Protein AF-A0A929J142-F1 (afdb_monomer)

Sequence (291 aa):
HYLAEQVQDYIEQLNTDLQLIEFYEPKLLGSAGTIAANPDFADGTDEVIIIYADNFSNVNLAKLLAFHRQHNDPITMLLFHAPNPKACGIAELDDENRIINFVEKPEQPKTNFANAGIYVIDAQAYRGIAAMQAFDLGFDVLPKFVGRMRGWVWDGYHSDVGTYKTYLKAQRDAVELDIDKFNQGRPAIFLDRDGTLIESVHYLSQPEQVQLVPGGGEAIKQLREAGFACILITNQSPIGQGIITEEDLTAIHAVLSEQLAEYGTKLDGFYHCPAVSQVKDRTIVDSYDRK

Foldseek 3Di:
DPPVVVVVVVVVPDDDPDDDDDDDDPDQQAPLRVLLVCLCVLPPHFKDKFADPQKDFPDDVVVQVVVVVVDPFFKEFEWEQDPDQLQFWAFDADPVQAGQAIDGNDPDHPGRTGGLRIMMGTSVVSSVSSVVSDRYCRPPNVRVRRRRYGYDYDPGDMFRNPDPVRVVVSVVVCVVVVVVLVVDPQAEDEFEQDPTQFDHDDPPQALVRGHGDVCSLVVQVVCVVVRYQYEYEYEALCCVVVVHHVVSVVSNQVSSQVVSVVSVGGHPYYYYHNDDDPDPDPPDDPDPPDD

Nearest PDB structures (foldseek):
  3l8h-assembly4_D  TM=9.150E-01  e=1.880E-08  Bordetella bronchiseptica
  3pkp-assembly4_C  TM=8.223E-01  e=5.765E-10  Salmonella enterica subsp. enterica serovar Typhimurium
  6tqg-assembly1_D  TM=8.010E-01  e=1.693E-09  Pseudomonas aeruginosa
  3pkq-assembly3_C  TM=8.259E-01  e=2.810E-09  Salmonella enterica subsp. enterica serovar Typhimurium
  2o2x-assembly1_A  TM=9.014E-01  e=2.987E-06  Mesorhizobium loti

pLDDT: mean 90.19, std 12.05, range [33.44, 98.88]

Structure (mmCIF, N/CA/C/O backbone):
data_AF-A0A929J142-F1
#
_entry.id   AF-A0A929J142-F1
#
loop_
_atom_site.group_PDB
_atom_site.id
_atom_site.type_symbol
_atom_site.label_atom_id
_atom_site.label_alt_id
_atom_site.label_comp_id
_atom_site.label_asym_id
_atom_site.label_entity_id
_atom_site.label_seq_id
_atom_site.pdbx_PDB_ins_code
_atom_site.Cartn_x
_atom_site.Cartn_y
_atom_site.Cartn_z
_atom_site.occupancy
_atom_site.B_iso_or_equiv
_atom_site.auth_seq_id
_atom_site.auth_comp_id
_atom_site.auth_asym_id
_atom_site.auth_atom_id
_atom_site.pdbx_PDB_model_num
ATOM 1 N N . HIS A 1 1 ? 22.020 1.437 -6.322 1.00 77.25 1 HIS A N 1
ATOM 2 C CA . HIS A 1 1 ? 22.877 1.963 -7.408 1.00 77.25 1 HIS A CA 1
ATOM 3 C C . HIS A 1 1 ? 23.347 3.403 -7.163 1.00 77.25 1 HIS A C 1
ATOM 5 O O . HIS A 1 1 ? 24.492 3.581 -6.770 1.00 77.25 1 HIS A O 1
ATOM 11 N N . TYR A 1 2 ? 22.510 4.428 -7.372 1.00 84.38 2 TYR A N 1
ATOM 12 C CA . TYR A 1 2 ? 22.882 5.841 -7.191 1.00 84.38 2 TYR A CA 1
ATOM 13 C C . TYR A 1 2 ? 22.686 6.290 -5.736 1.00 84.38 2 TYR A C 1
ATOM 15 O O . TYR A 1 2 ? 21.664 5.949 -5.152 1.00 84.38 2 TYR A O 1
ATOM 23 N N . LEU A 1 3 ? 23.660 7.017 -5.168 1.00 88.25 3 LEU A N 1
ATOM 24 C CA . LEU A 1 3 ? 23.644 7.553 -3.791 1.00 88.25 3 LEU A CA 1
ATOM 25 C C . LEU A 1 3 ? 23.217 6.544 -2.706 1.00 88.25 3 LEU A C 1
ATOM 27 O O . LEU A 1 3 ? 22.604 6.922 -1.713 1.00 88.25 3 LEU A O 1
ATOM 31 N N . ALA A 1 4 ? 23.549 5.261 -2.885 1.00 90.25 4 ALA A N 1
ATOM 32 C CA . ALA A 1 4 ? 23.125 4.208 -1.961 1.00 90.25 4 ALA A CA 1
ATOM 33 C C . ALA A 1 4 ? 23.634 4.437 -0.531 1.00 90.25 4 ALA A C 1
ATOM 35 O O . ALA A 1 4 ? 22.882 4.200 0.402 1.00 90.25 4 ALA A O 1
ATOM 36 N N . GLU A 1 5 ? 24.846 4.982 -0.378 1.00 91.94 5 GLU A N 1
ATOM 37 C CA . GLU A 1 5 ? 25.418 5.334 0.929 1.00 91.94 5 GLU A CA 1
ATOM 38 C C . GLU A 1 5 ? 24.510 6.294 1.713 1.00 91.94 5 GLU A C 1
ATOM 40 O O . GLU A 1 5 ? 24.300 6.096 2.897 1.00 91.94 5 GLU A O 1
ATOM 45 N N . GLN A 1 6 ? 23.862 7.269 1.060 1.00 92.06 6 GLN A N 1
ATOM 46 C CA . GLN A 1 6 ? 22.955 8.196 1.755 1.00 92.06 6 GLN A CA 1
ATOM 47 C C . GLN A 1 6 ? 21.687 7.506 2.267 1.00 92.06 6 GLN A C 1
ATOM 49 O O . GLN A 1 6 ? 21.142 7.890 3.299 1.00 92.06 6 GLN A O 1
ATOM 54 N N . VAL A 1 7 ? 21.196 6.507 1.528 1.00 90.31 7 VAL A N 1
ATOM 55 C CA . VAL A 1 7 ? 20.034 5.710 1.937 1.00 90.31 7 VAL A CA 1
ATOM 56 C C . VAL A 1 7 ? 20.418 4.790 3.094 1.00 90.31 7 VAL A C 1
ATOM 58 O O . VAL A 1 7 ? 19.671 4.704 4.062 1.00 90.31 7 VAL A O 1
ATOM 61 N N . GLN A 1 8 ? 21.596 4.169 3.017 1.00 91.25 8 GLN A N 1
ATOM 62 C CA . GLN A 1 8 ? 22.164 3.325 4.070 1.00 91.25 8 GLN A CA 1
ATOM 63 C C . GLN A 1 8 ? 22.370 4.118 5.362 1.00 91.25 8 GLN A C 1
ATOM 65 O O . GLN A 1 8 ? 21.815 3.752 6.392 1.00 91.25 8 GLN A O 1
ATOM 70 N N . ASP A 1 9 ? 23.047 5.267 5.286 1.00 92.19 9 ASP A N 1
ATOM 71 C CA . ASP A 1 9 ? 23.270 6.161 6.426 1.00 92.19 9 ASP A CA 1
ATOM 72 C C . ASP A 1 9 ? 21.947 6.584 7.087 1.00 92.19 9 ASP A C 1
ATOM 74 O O . ASP A 1 9 ? 21.860 6.699 8.311 1.00 92.19 9 ASP A O 1
ATOM 78 N N . TYR A 1 10 ? 20.902 6.828 6.287 1.00 89.50 10 TYR A N 1
ATOM 79 C CA . TYR A 1 10 ? 19.573 7.166 6.796 1.00 89.50 10 TYR A CA 1
ATOM 80 C C . TYR A 1 10 ? 18.895 5.974 7.486 1.00 89.50 10 TYR A C 1
ATOM 82 O O . TYR A 1 10 ? 18.331 6.136 8.568 1.00 89.50 10 TYR A O 1
ATOM 90 N N . ILE A 1 11 ? 18.963 4.782 6.884 1.00 90.44 11 ILE A N 1
ATOM 91 C CA . ILE A 1 11 ? 18.414 3.538 7.441 1.00 90.44 11 ILE A CA 1
ATOM 92 C C . ILE A 1 11 ? 19.097 3.187 8.769 1.00 90.44 11 ILE A C 1
ATOM 94 O O . ILE A 1 11 ? 18.407 2.872 9.736 1.00 90.44 11 ILE A O 1
ATOM 98 N N . GLU A 1 12 ? 20.424 3.307 8.856 1.00 89.62 12 GLU A N 1
ATOM 99 C CA . GLU A 1 12 ? 21.200 3.035 10.075 1.00 89.62 12 GLU A CA 1
ATOM 100 C C . GLU A 1 12 ? 20.827 3.957 11.246 1.00 89.62 12 GLU A C 1
ATOM 102 O O . GLU A 1 12 ? 20.946 3.578 12.413 1.00 89.62 12 GLU A O 1
ATOM 107 N N . GLN A 1 13 ? 20.363 5.172 10.948 1.00 89.50 13 GLN A N 1
ATOM 108 C CA . GLN A 1 13 ? 19.923 6.151 11.945 1.00 89.50 13 GLN A CA 1
ATOM 109 C C . GLN A 1 13 ? 18.439 6.010 12.309 1.00 89.50 13 GLN A C 1
ATOM 111 O O . GLN A 1 13 ? 17.962 6.684 13.229 1.00 89.50 13 GLN A O 1
ATOM 116 N N . LEU A 1 14 ? 17.691 5.166 11.594 1.00 87.75 14 LEU A N 1
ATOM 117 C CA . LEU A 1 14 ? 16.257 5.026 11.773 1.00 87.75 14 LEU A CA 1
ATOM 118 C C . LEU A 1 14 ? 15.952 4.225 13.046 1.00 87.75 14 LEU A C 1
ATOM 120 O O . LEU A 1 14 ? 16.256 3.040 13.150 1.00 87.75 14 LEU A O 1
ATOM 124 N N . ASN A 1 15 ? 15.290 4.855 14.015 1.00 86.50 15 ASN A N 1
ATOM 125 C CA . ASN A 1 15 ? 14.759 4.152 15.181 1.00 86.50 15 ASN A CA 1
ATOM 126 C C . ASN A 1 15 ? 13.350 3.631 14.864 1.00 86.50 15 ASN A C 1
ATOM 128 O O . ASN A 1 15 ? 12.378 4.385 14.950 1.00 86.50 15 ASN A O 1
ATOM 132 N N . THR A 1 16 ? 13.242 2.368 14.449 1.00 86.75 16 THR A N 1
ATOM 133 C CA . THR A 1 16 ? 11.974 1.735 14.064 1.00 86.75 16 THR A CA 1
ATOM 134 C C . THR A 1 16 ? 11.855 0.319 14.619 1.00 86.75 16 THR A C 1
ATOM 136 O O . THR A 1 16 ? 12.854 -0.377 14.777 1.00 86.75 16 THR A O 1
ATOM 139 N N . ASP A 1 17 ? 10.618 -0.120 14.849 1.00 87.44 17 ASP A N 1
ATOM 140 C CA . ASP A 1 17 ? 10.294 -1.512 15.184 1.00 87.44 17 ASP A CA 1
ATOM 141 C C . ASP A 1 17 ? 10.176 -2.406 13.930 1.00 87.44 17 ASP A C 1
ATOM 143 O O . ASP A 1 17 ? 9.929 -3.608 14.033 1.00 87.44 17 ASP A O 1
ATOM 147 N N . LEU A 1 18 ? 10.318 -1.831 12.728 1.00 88.75 18 LEU A N 1
ATOM 148 C CA . LEU A 1 18 ? 10.289 -2.574 11.470 1.00 88.75 18 LEU A CA 1
ATOM 149 C C . LEU A 1 18 ? 11.603 -3.326 11.239 1.00 88.75 18 LEU A C 1
ATOM 151 O O . LEU A 1 18 ? 12.693 -2.786 11.416 1.00 88.75 18 LEU A O 1
ATOM 155 N N . GLN A 1 19 ? 11.501 -4.560 10.744 1.00 90.69 19 GLN A N 1
ATOM 156 C CA . GLN A 1 19 ? 12.660 -5.270 10.217 1.00 90.69 19 GLN A CA 1
ATOM 157 C C . GLN A 1 19 ? 13.026 -4.690 8.848 1.00 90.69 19 GLN A C 1
ATOM 159 O O . GLN A 1 19 ? 12.279 -4.835 7.881 1.00 90.69 19 GLN A O 1
ATOM 164 N N . LEU A 1 20 ? 14.190 -4.051 8.768 1.00 92.38 20 LEU A N 1
ATOM 165 C CA . LEU A 1 20 ? 14.716 -3.493 7.528 1.00 92.38 20 LEU A CA 1
ATOM 166 C C . LEU A 1 20 ? 15.673 -4.499 6.882 1.00 92.38 20 LEU A C 1
ATOM 168 O O . LEU A 1 20 ? 16.587 -5.009 7.530 1.00 92.38 20 LEU A O 1
ATOM 172 N N . ILE A 1 21 ? 15.434 -4.808 5.608 1.00 91.19 21 ILE A N 1
ATOM 173 C CA . ILE A 1 21 ? 16.286 -5.676 4.791 1.00 91.19 21 ILE A CA 1
ATOM 174 C C . ILE A 1 21 ? 16.701 -4.867 3.572 1.00 91.19 21 ILE A C 1
ATOM 176 O O . ILE A 1 21 ? 15.859 -4.369 2.826 1.00 91.19 21 ILE A O 1
ATOM 180 N N . GLU A 1 22 ? 18.006 -4.734 3.380 1.00 92.69 22 GLU A N 1
ATOM 181 C CA . GLU A 1 22 ? 18.575 -3.945 2.299 1.00 92.69 22 GLU A CA 1
ATOM 182 C C . GLU A 1 22 ? 19.079 -4.840 1.170 1.00 92.69 22 GLU A C 1
ATOM 184 O O . GLU A 1 22 ? 19.742 -5.853 1.397 1.00 92.69 22 GLU A O 1
ATOM 189 N N . PHE A 1 23 ? 18.811 -4.423 -0.065 1.00 92.69 23 PHE A N 1
ATOM 190 C CA . PHE A 1 23 ? 19.352 -5.051 -1.262 1.00 92.69 23 PHE A CA 1
ATOM 191 C C . PHE A 1 23 ? 20.048 -3.996 -2.123 1.00 92.69 23 PHE A C 1
ATOM 193 O O . PHE A 1 23 ? 19.418 -3.095 -2.681 1.00 92.69 23 PHE A O 1
ATOM 200 N N . TYR A 1 24 ? 21.373 -4.092 -2.229 1.00 92.88 24 TYR A N 1
ATOM 201 C CA . TYR A 1 24 ? 22.152 -3.168 -3.044 1.00 92.88 24 TYR A CA 1
ATOM 202 C C . TYR A 1 24 ? 22.223 -3.640 -4.496 1.00 92.88 24 TYR A C 1
ATOM 204 O O . TYR A 1 24 ? 22.796 -4.685 -4.791 1.00 92.88 24 TYR A O 1
ATOM 212 N N . GLU A 1 25 ? 21.719 -2.812 -5.411 1.00 91.88 25 GLU A N 1
ATOM 213 C CA . GLU A 1 25 ? 21.855 -3.003 -6.857 1.00 91.88 25 GLU A CA 1
ATOM 214 C C . GLU A 1 25 ? 23.127 -2.325 -7.403 1.00 91.88 25 GLU A C 1
ATOM 216 O O . GLU A 1 25 ? 23.152 -1.087 -7.517 1.00 91.88 25 GLU A O 1
ATOM 221 N N . PRO A 1 26 ? 24.175 -3.083 -7.802 1.00 87.50 26 PRO A N 1
ATOM 222 C CA . PRO A 1 26 ? 25.397 -2.510 -8.373 1.00 87.50 26 PRO A CA 1
ATOM 223 C C . PRO A 1 26 ? 25.165 -1.941 -9.776 1.00 87.50 26 PRO A C 1
ATOM 225 O O . PRO A 1 26 ? 25.850 -1.015 -10.205 1.00 87.50 26 PRO A O 1
ATOM 228 N N . LYS A 1 27 ? 24.178 -2.483 -10.492 1.00 91.44 27 LYS A N 1
ATOM 229 C CA . LYS A 1 27 ? 23.666 -2.005 -11.779 1.00 91.44 27 LYS A CA 1
ATOM 230 C C . LYS A 1 27 ? 22.147 -2.001 -11.696 1.00 91.44 27 LYS A C 1
ATOM 232 O O . LYS A 1 27 ? 21.598 -2.847 -11.003 1.00 91.44 27 LYS A O 1
ATOM 237 N N . LEU A 1 28 ? 21.503 -1.083 -12.411 1.00 91.94 28 LEU A N 1
ATOM 238 C CA . LEU A 1 28 ? 20.044 -1.021 -12.467 1.00 91.94 28 LEU A CA 1
ATOM 239 C C . LEU A 1 28 ? 19.487 -2.320 -13.051 1.00 91.94 28 LEU A C 1
ATOM 241 O O . LEU A 1 28 ? 19.811 -2.667 -14.190 1.00 91.94 28 LEU A O 1
ATOM 245 N N . LEU A 1 29 ? 18.665 -3.016 -12.269 1.00 94.31 29 LEU A N 1
ATOM 246 C CA . LEU A 1 29 ? 18.006 -4.250 -12.702 1.00 94.31 29 LEU A CA 1
ATOM 247 C C . LEU A 1 29 ? 16.648 -3.989 -13.367 1.00 94.31 29 LEU A C 1
ATOM 249 O O . LEU A 1 29 ? 16.123 -4.868 -14.045 1.00 94.31 29 LEU A O 1
ATOM 253 N N . GLY A 1 30 ? 16.118 -2.774 -13.216 1.00 93.31 30 GLY A N 1
ATOM 254 C CA . GLY A 1 30 ? 14.751 -2.437 -13.601 1.00 93.31 30 GLY A CA 1
ATOM 255 C C . GLY A 1 30 ? 13.747 -2.869 -12.528 1.00 93.31 30 GLY A C 1
ATOM 256 O O . GLY A 1 30 ? 14.063 -3.667 -11.647 1.00 93.31 30 GLY A O 1
ATOM 257 N N . SER A 1 31 ? 12.533 -2.320 -12.586 1.00 93.75 31 SER A N 1
ATOM 258 C CA . SER A 1 31 ? 11.509 -2.501 -11.545 1.00 93.75 31 SER A CA 1
ATOM 259 C C . SER A 1 31 ? 11.109 -3.968 -11.333 1.00 93.75 31 SER A C 1
ATOM 261 O O . SER A 1 31 ? 10.894 -4.388 -10.197 1.00 93.75 31 SER A O 1
ATOM 263 N N . ALA A 1 32 ? 11.056 -4.775 -12.398 1.00 96.38 32 ALA A N 1
ATOM 264 C CA . ALA A 1 32 ? 10.814 -6.215 -12.282 1.00 96.38 32 ALA A CA 1
ATOM 265 C C . ALA A 1 32 ? 12.101 -7.006 -11.991 1.00 96.38 32 ALA A C 1
ATOM 267 O O . ALA A 1 32 ? 12.042 -8.056 -11.348 1.00 96.38 32 ALA A O 1
ATOM 268 N N . GLY A 1 33 ? 13.266 -6.495 -12.396 1.00 96.44 33 GLY A N 1
ATOM 269 C CA . GLY A 1 33 ? 14.550 -7.127 -12.101 1.00 96.44 33 GLY A CA 1
ATOM 270 C C . GLY A 1 33 ? 14.890 -7.121 -10.610 1.00 96.44 33 GLY A C 1
ATOM 271 O O . GLY A 1 33 ? 15.443 -8.102 -10.116 1.00 96.44 33 GLY A O 1
ATOM 272 N N . THR A 1 34 ? 14.489 -6.083 -9.866 1.00 95.56 34 THR A N 1
ATOM 273 C CA . THR A 1 34 ? 14.592 -6.056 -8.396 1.00 95.56 34 THR A CA 1
ATOM 274 C C . THR A 1 34 ? 13.819 -7.215 -7.758 1.00 95.56 34 THR A C 1
ATOM 276 O O . THR A 1 34 ? 14.334 -7.879 -6.861 1.00 95.56 34 THR A O 1
ATOM 279 N N . ILE A 1 35 ? 12.612 -7.510 -8.255 1.00 97.19 35 ILE A N 1
ATOM 280 C CA . ILE A 1 35 ? 11.790 -8.644 -7.797 1.00 97.19 35 ILE A CA 1
ATOM 281 C C . ILE A 1 35 ? 12.476 -9.971 -8.146 1.00 97.19 35 ILE A C 1
ATOM 283 O O . ILE A 1 35 ? 12.590 -10.857 -7.303 1.00 97.19 35 ILE A O 1
ATOM 287 N N . ALA A 1 36 ? 12.986 -10.102 -9.374 1.00 97.00 36 ALA A N 1
ATOM 288 C CA . ALA A 1 36 ? 13.689 -11.302 -9.829 1.00 97.00 36 ALA A CA 1
ATOM 289 C C . ALA A 1 36 ? 14.970 -11.597 -9.032 1.00 97.00 36 ALA A C 1
ATOM 291 O O . ALA A 1 36 ? 15.332 -12.762 -8.866 1.00 97.00 36 ALA A O 1
ATOM 292 N N . ALA A 1 37 ? 15.644 -10.561 -8.531 1.00 96.75 37 ALA A N 1
ATOM 293 C CA . ALA A 1 37 ? 16.828 -10.698 -7.692 1.00 96.75 37 ALA A CA 1
ATOM 294 C C . ALA A 1 37 ? 16.513 -11.030 -6.224 1.00 96.75 37 ALA A C 1
ATOM 296 O O . ALA A 1 37 ? 17.414 -11.462 -5.507 1.00 96.75 37 ALA A O 1
ATOM 297 N N . ASN A 1 38 ? 15.259 -10.861 -5.788 1.00 96.88 38 ASN A N 1
ATOM 298 C CA . ASN A 1 38 ? 14.825 -11.067 -4.405 1.00 96.88 38 ASN A CA 1
ATOM 299 C C . ASN A 1 38 ? 13.597 -12.000 -4.308 1.00 96.88 38 ASN A C 1
ATOM 301 O O . ASN A 1 38 ? 12.614 -11.646 -3.659 1.00 96.88 38 ASN A O 1
ATOM 305 N N . PRO A 1 39 ? 13.615 -13.200 -4.923 1.00 96.00 39 PRO A N 1
ATOM 306 C CA . PRO A 1 39 ? 12.451 -14.093 -4.942 1.00 96.00 39 PRO A CA 1
ATOM 307 C C . PRO A 1 39 ? 11.997 -14.516 -3.536 1.00 96.00 39 PRO A C 1
ATOM 309 O O . PRO A 1 39 ? 10.799 -14.680 -3.298 1.00 96.00 39 PRO A O 1
ATOM 312 N N . ASP A 1 40 ? 12.950 -14.636 -2.613 1.00 96.19 40 ASP A N 1
ATOM 313 C CA . ASP A 1 40 ? 12.743 -15.111 -1.244 1.00 96.19 40 ASP A CA 1
ATOM 314 C C . ASP A 1 40 ? 12.124 -14.030 -0.335 1.00 96.19 40 ASP A C 1
ATOM 316 O O . ASP A 1 40 ? 11.748 -14.307 0.799 1.00 96.19 40 ASP A O 1
ATOM 320 N N . PHE A 1 41 ? 11.947 -12.792 -0.823 1.00 96.19 41 PHE A N 1
ATOM 321 C CA . PHE A 1 41 ? 11.290 -11.719 -0.061 1.00 96.19 41 PHE A CA 1
ATOM 322 C C . PHE A 1 41 ? 9.827 -12.043 0.289 1.00 96.19 41 PHE A C 1
ATOM 324 O O . PHE A 1 41 ? 9.278 -11.513 1.250 1.00 96.19 41 PHE A O 1
ATOM 331 N N . ALA A 1 42 ? 9.193 -12.934 -0.478 1.00 96.50 42 ALA A N 1
ATOM 332 C CA . ALA A 1 42 ? 7.836 -13.411 -0.224 1.00 96.50 42 ALA A CA 1
ATOM 333 C C . ALA A 1 42 ? 7.775 -14.635 0.717 1.00 96.50 42 ALA A C 1
ATOM 335 O O . ALA A 1 42 ? 6.716 -15.258 0.857 1.00 96.50 42 ALA A O 1
ATOM 336 N N . ASP A 1 43 ? 8.888 -15.053 1.319 1.00 95.69 43 ASP A N 1
ATOM 337 C CA . ASP A 1 43 ? 8.914 -16.209 2.214 1.00 95.69 43 ASP A CA 1
ATOM 338 C C . ASP A 1 43 ? 8.277 -15.895 3.571 1.00 95.69 43 ASP A C 1
ATOM 340 O O . ASP A 1 43 ? 8.553 -14.880 4.200 1.00 95.69 43 ASP A O 1
ATOM 344 N N . GLY A 1 44 ? 7.390 -16.788 4.024 1.00 95.69 44 GLY A N 1
ATOM 345 C CA . GLY A 1 44 ? 6.694 -16.648 5.307 1.00 95.69 44 GLY A CA 1
ATOM 346 C C . GLY A 1 44 ? 5.586 -15.588 5.350 1.00 95.69 44 GLY A C 1
ATOM 347 O O . GLY A 1 44 ? 5.053 -15.343 6.428 1.00 95.69 44 GLY A O 1
ATOM 348 N N . THR A 1 45 ? 5.222 -14.988 4.212 1.00 96.06 45 THR A N 1
ATOM 349 C CA . THR A 1 45 ? 4.113 -14.029 4.089 1.00 96.06 45 THR A CA 1
ATOM 350 C C . THR A 1 45 ? 3.067 -14.505 3.080 1.00 96.06 45 THR A C 1
ATOM 352 O O . THR A 1 45 ? 3.382 -15.266 2.161 1.00 96.06 45 THR A O 1
ATOM 355 N N . ASP A 1 46 ? 1.830 -14.040 3.250 1.00 97.50 46 ASP A N 1
ATOM 356 C CA . ASP A 1 46 ? 0.728 -14.263 2.312 1.00 97.50 46 ASP A CA 1
ATOM 357 C C . ASP A 1 46 ? 0.734 -13.225 1.182 1.00 97.50 46 ASP A C 1
ATOM 359 O O . ASP A 1 46 ? 0.440 -13.560 0.034 1.00 97.50 46 ASP A O 1
ATOM 363 N N . GLU A 1 47 ? 1.138 -11.984 1.475 1.00 98.00 47 GLU A N 1
ATOM 364 C CA . GLU A 1 47 ? 1.155 -10.875 0.520 1.00 98.00 47 GLU A CA 1
ATOM 365 C C . GLU A 1 47 ? 2.44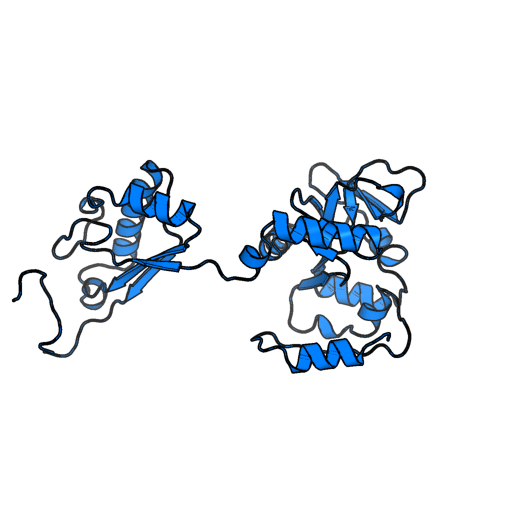9 -10.053 0.588 1.00 98.00 47 GLU A C 1
ATOM 367 O O . GLU A 1 47 ? 3.131 -9.975 1.613 1.00 98.00 47 GLU A O 1
ATOM 372 N N . VAL A 1 48 ? 2.765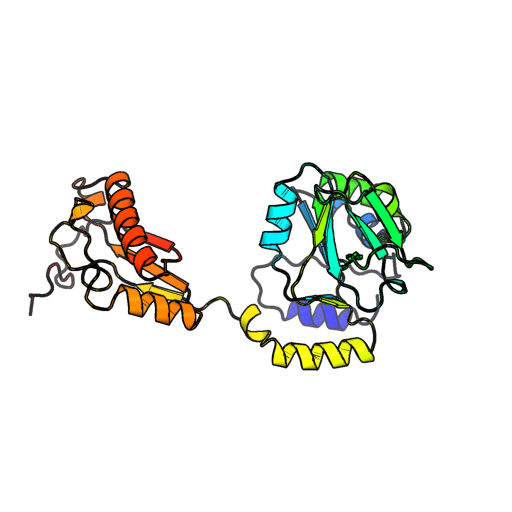 -9.388 -0.520 1.00 98.25 48 VAL A N 1
ATOM 373 C CA . VAL A 1 48 ? 3.856 -8.421 -0.651 1.00 98.25 48 VAL A CA 1
ATOM 374 C C . VAL A 1 48 ? 3.285 -7.106 -1.168 1.00 98.25 48 VAL A C 1
ATOM 376 O O . VAL A 1 48 ? 2.563 -7.080 -2.166 1.00 98.25 48 VAL A O 1
ATOM 379 N N . ILE A 1 49 ? 3.636 -6.000 -0.509 1.00 98.25 49 ILE A N 1
ATOM 380 C CA . ILE A 1 49 ? 3.323 -4.653 -0.993 1.00 98.25 49 ILE A CA 1
ATOM 381 C C . ILE A 1 49 ? 4.557 -4.087 -1.692 1.00 98.25 49 ILE A C 1
ATOM 383 O O . ILE A 1 49 ? 5.632 -4.018 -1.101 1.00 98.25 49 ILE A O 1
ATOM 387 N N . ILE A 1 50 ? 4.395 -3.660 -2.943 1.00 97.81 50 ILE A N 1
ATOM 388 C CA . ILE A 1 50 ? 5.433 -2.972 -3.716 1.00 97.81 50 ILE A CA 1
ATOM 389 C C . ILE A 1 50 ? 5.045 -1.503 -3.838 1.00 97.81 50 ILE A C 1
ATOM 391 O O . ILE A 1 50 ? 3.927 -1.196 -4.247 1.00 97.81 50 ILE A O 1
ATOM 395 N N . ILE A 1 51 ? 5.972 -0.606 -3.504 1.00 96.94 51 ILE A N 1
ATOM 396 C CA . ILE A 1 51 ? 5.797 0.850 -3.553 1.00 96.94 51 ILE A CA 1
ATOM 397 C C . ILE A 1 51 ? 7.018 1.432 -4.263 1.00 96.94 51 ILE A C 1
ATOM 399 O O . ILE A 1 51 ? 8.144 1.214 -3.814 1.00 96.94 51 ILE A O 1
ATOM 403 N N . TYR A 1 52 ? 6.827 2.170 -5.359 1.00 94.69 52 TYR A N 1
ATOM 404 C CA . TYR A 1 52 ? 7.937 2.937 -5.933 1.00 94.69 52 TYR A CA 1
ATOM 405 C C . TYR A 1 52 ? 8.294 4.120 -5.026 1.00 94.69 52 TYR A C 1
ATOM 407 O O . TYR A 1 52 ? 7.417 4.811 -4.506 1.00 94.69 52 TYR A O 1
ATOM 415 N N . ALA A 1 53 ? 9.595 4.330 -4.820 1.00 91.25 53 ALA A N 1
ATOM 416 C CA . ALA A 1 53 ? 10.121 5.269 -3.828 1.00 91.25 53 ALA A CA 1
ATOM 417 C C . ALA A 1 53 ? 9.901 6.752 -4.184 1.00 91.25 53 ALA A C 1
ATOM 419 O O . ALA A 1 53 ? 10.048 7.622 -3.330 1.00 91.25 53 ALA A O 1
ATOM 420 N N . ASP A 1 54 ? 9.551 7.049 -5.432 1.00 90.00 54 ASP A N 1
ATOM 421 C CA . ASP A 1 54 ? 9.235 8.380 -5.949 1.00 90.00 54 ASP A CA 1
ATOM 422 C C . ASP A 1 54 ? 7.733 8.701 -5.919 1.00 90.00 54 ASP A C 1
ATOM 424 O O . ASP A 1 54 ? 7.295 9.685 -6.513 1.00 90.00 54 ASP A O 1
ATOM 428 N N . ASN A 1 55 ? 6.934 7.931 -5.180 1.00 91.75 55 ASN A N 1
ATOM 429 C CA . ASN A 1 55 ? 5.522 8.224 -4.964 1.00 91.75 55 ASN A CA 1
ATOM 430 C C . ASN A 1 55 ? 5.283 8.941 -3.635 1.00 91.75 55 ASN A C 1
ATOM 432 O O . ASN A 1 55 ? 5.584 8.420 -2.563 1.00 91.75 55 ASN A O 1
ATOM 436 N N . PHE A 1 56 ? 4.638 10.106 -3.695 1.00 91.94 56 PHE A N 1
ATOM 437 C CA . PHE A 1 56 ? 4.149 10.821 -2.521 1.00 91.94 56 PHE A CA 1
ATOM 438 C C . PHE A 1 56 ? 2.624 10.700 -2.429 1.00 91.94 56 PHE A C 1
ATOM 440 O O . PHE A 1 56 ? 1.898 11.165 -3.310 1.00 91.94 56 PHE A O 1
ATOM 447 N N . SER A 1 57 ? 2.118 10.047 -1.380 1.00 91.94 57 SER A N 1
ATOM 448 C CA . SER A 1 57 ? 0.691 9.735 -1.246 1.00 91.94 57 SER A CA 1
ATOM 449 C C . SER A 1 57 ? 0.230 9.669 0.208 1.00 91.94 57 SER A C 1
ATOM 451 O O . SER A 1 57 ? 0.997 9.294 1.087 1.00 91.94 57 SER A O 1
ATOM 453 N N . ASN A 1 58 ? -1.047 9.983 0.444 1.00 90.50 58 ASN A N 1
ATOM 454 C CA . ASN A 1 58 ? -1.720 9.794 1.735 1.00 90.50 58 ASN A CA 1
ATOM 455 C C . ASN A 1 58 ? -2.590 8.521 1.779 1.00 90.50 58 ASN A C 1
ATOM 457 O O . ASN A 1 58 ? -3.522 8.426 2.583 1.00 90.50 58 ASN A O 1
ATOM 461 N N . VAL A 1 59 ? -2.340 7.568 0.876 1.00 92.44 59 VAL A N 1
ATOM 462 C CA . VAL A 1 59 ? -3.099 6.318 0.800 1.00 92.44 59 VAL A CA 1
ATOM 463 C C . VAL A 1 59 ? -3.021 5.532 2.109 1.00 92.44 59 VAL A C 1
ATOM 465 O O . VAL A 1 59 ? -1.967 5.383 2.723 1.00 92.44 59 VAL A O 1
ATOM 468 N N . ASN A 1 60 ? -4.156 4.977 2.531 1.00 91.38 60 ASN A N 1
ATOM 469 C CA . ASN A 1 60 ? -4.197 4.057 3.659 1.00 91.38 60 ASN A CA 1
ATOM 470 C C . ASN A 1 60 ? -3.881 2.629 3.180 1.00 91.38 60 ASN A C 1
ATOM 472 O O . ASN A 1 60 ? -4.743 1.960 2.604 1.00 91.38 60 ASN A O 1
ATOM 476 N N . LEU A 1 61 ? -2.660 2.156 3.448 1.00 94.38 61 LEU A N 1
ATOM 477 C CA . LEU A 1 61 ? -2.202 0.824 3.031 1.00 94.38 61 LEU A CA 1
ATOM 478 C C . LEU A 1 61 ? -3.026 -0.319 3.646 1.00 94.38 61 LEU A C 1
ATOM 480 O O . LEU A 1 61 ? -3.252 -1.326 2.983 1.00 94.38 61 LEU A O 1
ATOM 484 N N . ALA A 1 62 ? -3.544 -0.158 4.868 1.00 94.56 62 ALA A N 1
ATOM 485 C CA . ALA A 1 62 ? -4.394 -1.171 5.495 1.00 94.56 62 ALA A CA 1
ATOM 486 C C . ALA A 1 62 ? -5.737 -1.328 4.762 1.00 94.56 62 ALA A C 1
ATOM 488 O O . ALA A 1 62 ? -6.226 -2.444 4.606 1.00 94.56 62 ALA A O 1
ATOM 489 N N . LYS A 1 63 ? -6.321 -0.228 4.264 1.00 95.62 63 LYS A N 1
ATOM 490 C CA . LYS A 1 63 ? -7.531 -0.278 3.426 1.00 95.62 63 LYS A CA 1
ATOM 491 C C . LYS A 1 63 ? -7.255 -0.904 2.061 1.00 95.62 63 LYS A C 1
ATOM 493 O O . LYS A 1 63 ? -8.068 -1.702 1.609 1.00 95.62 63 LYS A O 1
ATOM 498 N N . LEU A 1 64 ? -6.116 -0.581 1.444 1.00 97.94 64 LEU A N 1
ATOM 499 C CA . LEU A 1 64 ? -5.688 -1.209 0.192 1.00 97.94 64 LEU A CA 1
ATOM 500 C C . LEU A 1 64 ? -5.530 -2.731 0.367 1.00 97.94 64 LEU A C 1
ATOM 502 O O . LEU A 1 64 ? -6.059 -3.500 -0.432 1.00 97.94 64 LEU A O 1
ATOM 506 N N . LEU A 1 65 ? -4.870 -3.169 1.443 1.00 97.94 65 LEU A N 1
ATOM 507 C CA . LEU A 1 65 ? -4.705 -4.587 1.774 1.00 97.94 65 LEU A CA 1
ATOM 508 C C . LEU A 1 65 ? -6.046 -5.273 2.080 1.00 97.94 65 LEU A C 1
ATOM 510 O O . LEU A 1 65 ? -6.296 -6.382 1.618 1.00 97.94 65 LEU A O 1
ATOM 514 N N . ALA A 1 66 ? -6.939 -4.612 2.821 1.00 97.81 66 ALA A N 1
ATOM 515 C CA . ALA A 1 66 ? -8.276 -5.139 3.088 1.00 97.81 66 ALA A CA 1
ATOM 516 C C . ALA A 1 66 ? -9.098 -5.299 1.800 1.00 97.81 66 ALA A C 1
ATOM 518 O O . ALA A 1 66 ? -9.787 -6.303 1.644 1.00 97.81 66 ALA A O 1
ATOM 519 N N . PHE A 1 67 ? -9.006 -4.342 0.872 1.00 98.31 67 PHE A N 1
ATOM 520 C CA . PHE A 1 67 ? -9.631 -4.447 -0.446 1.00 98.31 67 PHE A CA 1
ATOM 521 C C . PHE A 1 67 ? -9.052 -5.620 -1.245 1.00 98.31 67 PHE A C 1
ATOM 523 O O . PHE A 1 67 ? -9.813 -6.385 -1.832 1.00 98.31 67 PHE A O 1
ATOM 530 N N . HIS A 1 68 ? -7.730 -5.806 -1.232 1.00 98.56 68 HIS A N 1
ATOM 531 C CA . HIS A 1 68 ? -7.085 -6.939 -1.897 1.00 98.56 68 HIS A CA 1
ATOM 532 C C . HIS A 1 68 ? -7.637 -8.280 -1.387 1.00 98.56 68 HIS A C 1
ATOM 534 O O . HIS A 1 68 ? -8.147 -9.071 -2.174 1.00 98.56 68 HIS A O 1
ATOM 540 N N . ARG A 1 69 ? -7.678 -8.464 -0.061 1.00 98.00 69 ARG A N 1
ATOM 541 C CA . ARG A 1 69 ? -8.173 -9.684 0.606 1.00 98.00 69 ARG A CA 1
ATOM 542 C C . ARG A 1 69 ? -9.660 -9.986 0.387 1.00 98.00 69 ARG A C 1
ATOM 544 O O . ARG A 1 69 ? -10.105 -11.092 0.679 1.00 98.00 69 ARG A O 1
ATOM 551 N N . GLN A 1 70 ? -10.449 -9.024 -0.095 1.00 97.56 70 GLN A N 1
ATOM 552 C CA . GLN A 1 70 ? -11.854 -9.246 -0.468 1.00 97.56 70 GLN A CA 1
ATOM 553 C C . GLN A 1 70 ? -12.009 -9.908 -1.845 1.00 97.56 70 GLN A C 1
ATOM 555 O O . GLN A 1 70 ? -13.117 -10.297 -2.214 1.00 97.56 70 GLN A O 1
ATOM 560 N N . HIS A 1 71 ? -10.921 -10.043 -2.605 1.00 96.81 71 HIS A N 1
ATOM 561 C CA . HIS A 1 71 ? -10.916 -10.585 -3.956 1.00 96.81 71 HIS A CA 1
ATOM 562 C C . HIS A 1 71 ? -9.926 -11.752 -4.059 1.00 96.81 71 HIS A C 1
ATOM 564 O O . HIS A 1 71 ? -8.968 -11.840 -3.306 1.00 96.81 71 HIS A O 1
ATOM 570 N N . ASN A 1 72 ? -10.144 -12.641 -5.031 1.00 95.44 72 ASN A N 1
ATOM 571 C CA . ASN A 1 72 ? -9.269 -13.797 -5.284 1.00 95.44 72 ASN A CA 1
ATOM 572 C C . ASN A 1 72 ? -8.251 -13.533 -6.412 1.00 95.44 72 ASN A C 1
ATOM 574 O O . ASN A 1 72 ? -7.687 -14.469 -6.979 1.00 95.44 72 ASN A O 1
ATOM 578 N N . ASP A 1 73 ? -8.108 -12.275 -6.832 1.00 98.44 73 ASP A N 1
ATOM 579 C CA . ASP A 1 73 ? -7.224 -11.894 -7.928 1.00 98.44 73 ASP A CA 1
ATOM 580 C C . ASP A 1 73 ? -5.814 -11.606 -7.380 1.00 98.44 73 ASP A C 1
ATOM 582 O O . ASP A 1 73 ? -5.684 -10.844 -6.424 1.00 98.44 73 ASP A O 1
ATOM 586 N N . PRO A 1 74 ? -4.751 -12.136 -8.012 1.00 98.31 74 PRO A N 1
ATOM 587 C CA . PRO A 1 74 ? -3.400 -12.173 -7.442 1.00 98.31 74 PRO A CA 1
ATOM 588 C C . PRO A 1 74 ? -2.709 -10.822 -7.249 1.00 98.31 74 PRO A C 1
ATOM 590 O O . PRO A 1 74 ? -1.637 -10.758 -6.650 1.00 98.31 74 PRO A O 1
ATOM 593 N N . ILE A 1 75 ? -3.253 -9.756 -7.837 1.00 98.69 75 ILE A N 1
ATOM 594 C CA . ILE A 1 75 ? -2.675 -8.415 -7.789 1.00 98.69 75 ILE A CA 1
ATOM 595 C C . ILE A 1 75 ? -3.798 -7.407 -7.589 1.00 98.69 75 ILE A C 1
ATOM 597 O O . ILE A 1 75 ? -4.809 -7.417 -8.295 1.00 98.69 75 ILE A O 1
ATOM 601 N N . THR A 1 76 ? -3.596 -6.475 -6.670 1.00 98.88 76 THR A N 1
ATOM 602 C CA . THR A 1 76 ? -4.341 -5.221 -6.614 1.00 98.88 76 THR A CA 1
ATOM 603 C C . THR A 1 76 ? -3.403 -4.062 -6.911 1.00 98.88 76 THR A C 1
ATOM 605 O O . THR A 1 76 ? -2.392 -3.886 -6.241 1.00 98.88 76 THR A O 1
ATOM 608 N N . MET A 1 77 ? -3.755 -3.264 -7.914 1.00 98.69 77 MET A N 1
ATOM 609 C CA . MET A 1 77 ? -3.066 -2.038 -8.298 1.00 98.69 77 MET A CA 1
ATOM 610 C C . MET A 1 77 ? -3.814 -0.840 -7.718 1.00 98.69 77 MET A C 1
ATOM 612 O O . MET A 1 77 ? -5.020 -0.696 -7.932 1.00 98.69 77 MET A O 1
ATOM 616 N N . LEU A 1 78 ? -3.101 0.038 -7.016 1.00 98.62 78 LEU A N 1
ATOM 617 C CA . LEU A 1 78 ? -3.638 1.344 -6.663 1.00 98.62 78 LEU A CA 1
ATOM 618 C C . LEU A 1 78 ? -3.711 2.206 -7.930 1.00 98.62 78 LEU A C 1
ATOM 620 O O . LEU A 1 78 ? -2.731 2.335 -8.669 1.00 98.62 78 LEU A O 1
ATOM 624 N N . LEU A 1 79 ? -4.875 2.797 -8.171 1.00 98.31 79 LEU A N 1
ATOM 625 C CA . LEU A 1 79 ? -5.128 3.694 -9.289 1.00 98.31 79 LEU A CA 1
ATOM 626 C C . LEU A 1 79 ? -5.447 5.090 -8.767 1.00 98.31 79 LEU A C 1
ATOM 628 O O . LEU A 1 79 ? -6.068 5.238 -7.719 1.00 98.31 79 LEU A O 1
ATOM 632 N N . PHE A 1 80 ? -5.071 6.116 -9.518 1.00 95.81 80 PHE A N 1
ATOM 633 C CA . PHE A 1 80 ? -5.451 7.497 -9.225 1.00 95.81 80 PHE A CA 1
ATOM 634 C C . PHE A 1 80 ? -5.923 8.207 -10.492 1.00 95.81 80 PHE A C 1
ATOM 636 O O . PHE A 1 80 ? -5.652 7.772 -11.614 1.00 95.81 80 PHE A O 1
ATOM 643 N N . HIS A 1 81 ? -6.622 9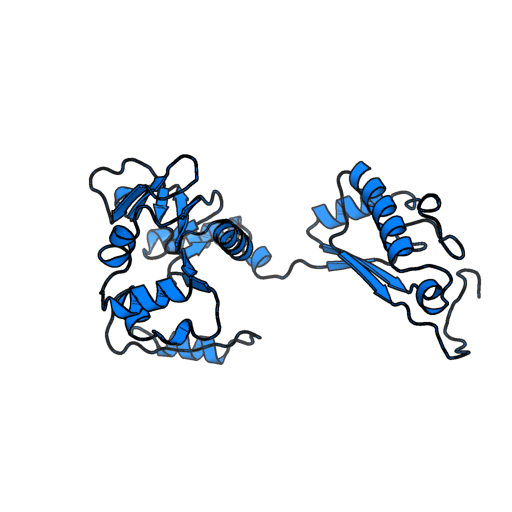.325 -10.318 1.00 94.50 81 HIS A N 1
ATOM 644 C CA . HIS A 1 81 ? -7.039 10.166 -11.433 1.00 94.50 81 HIS A CA 1
ATOM 645 C C . HIS A 1 81 ? -5.872 11.026 -11.930 1.00 94.50 81 HIS A C 1
ATOM 647 O O . HIS A 1 81 ? -5.550 12.065 -11.349 1.00 94.50 81 HIS A O 1
ATOM 653 N N . ALA A 1 82 ? -5.242 10.616 -13.032 1.00 90.94 82 ALA A N 1
ATOM 654 C CA . ALA A 1 82 ? -4.117 11.356 -13.587 1.00 90.94 82 ALA A CA 1
ATOM 655 C C . ALA A 1 82 ? -4.566 12.626 -14.333 1.00 90.94 82 ALA A C 1
ATOM 657 O O . ALA A 1 82 ? -5.390 12.546 -15.251 1.00 90.94 82 ALA A O 1
ATOM 658 N N . PRO A 1 83 ? -3.954 13.793 -14.050 1.00 87.00 83 PRO A N 1
ATOM 659 C CA . PRO A 1 83 ? -4.165 15.001 -14.846 1.00 87.00 83 PRO A CA 1
ATOM 660 C C . PRO A 1 83 ? -3.506 14.910 -16.233 1.00 87.00 83 PRO A C 1
ATOM 662 O O . PRO A 1 83 ? -3.925 15.600 -17.159 1.00 87.00 83 PRO A O 1
ATOM 665 N N . ASN A 1 84 ? -2.482 14.061 -16.393 1.00 87.69 84 ASN A N 1
ATOM 666 C CA . ASN A 1 84 ? -1.828 13.790 -17.675 1.00 87.69 84 ASN A CA 1
ATOM 667 C C . ASN A 1 84 ? -1.678 12.274 -17.923 1.00 87.69 84 ASN A C 1
ATOM 669 O O . ASN A 1 84 ? -0.589 11.729 -17.739 1.00 87.69 84 ASN A O 1
ATOM 673 N N . PRO A 1 85 ? -2.745 11.584 -18.368 1.00 91.12 85 PRO A N 1
ATOM 674 C CA . PRO A 1 85 ? -2.748 10.124 -18.493 1.00 91.12 85 PRO A CA 1
ATOM 675 C C . PRO A 1 85 ? -1.721 9.550 -19.489 1.00 91.12 85 PRO A C 1
ATOM 677 O O . PRO A 1 85 ? -1.304 8.408 -19.358 1.00 91.12 85 PRO A O 1
ATOM 680 N N . LYS A 1 86 ? -1.258 10.326 -20.479 1.00 92.12 86 LYS A N 1
ATOM 681 C CA . LYS A 1 86 ? -0.306 9.838 -21.501 1.00 92.12 86 LYS A CA 1
ATOM 682 C C . LYS A 1 86 ? 1.075 9.476 -20.948 1.00 92.12 86 LYS A C 1
ATOM 684 O O . LYS A 1 86 ? 1.825 8.762 -21.604 1.00 92.12 86 LYS A O 1
ATOM 689 N N . ALA A 1 87 ? 1.432 10.012 -19.782 1.00 87.69 87 ALA A N 1
ATOM 690 C CA . ALA A 1 87 ? 2.732 9.784 -19.160 1.00 87.69 87 ALA A CA 1
ATOM 691 C C . ALA A 1 87 ? 2.765 8.546 -18.246 1.00 87.69 87 ALA A C 1
ATOM 693 O O . ALA A 1 87 ? 3.840 8.188 -17.771 1.00 87.69 87 ALA A O 1
ATOM 694 N N . CYS A 1 88 ? 1.618 7.899 -18.018 1.00 92.19 88 CYS A N 1
ATOM 695 C CA . CYS A 1 88 ? 1.444 6.836 -17.031 1.00 92.19 88 CYS A CA 1
ATOM 696 C C . CYS A 1 88 ? 0.968 5.534 -17.690 1.00 92.19 88 CYS A C 1
ATOM 698 O O . CYS A 1 88 ? 0.477 5.540 -18.821 1.00 92.19 88 CYS A O 1
ATOM 700 N N . GLY A 1 89 ? 1.050 4.421 -16.962 1.00 95.62 89 GLY A N 1
ATOM 701 C CA . GLY A 1 89 ? 0.278 3.223 -17.288 1.00 95.62 89 GLY A CA 1
ATOM 702 C C . GLY A 1 89 ? -1.201 3.431 -16.991 1.00 95.62 89 GLY A C 1
ATOM 703 O O . GLY A 1 89 ? -1.545 3.870 -15.898 1.00 95.62 89 GLY A O 1
ATOM 704 N N . ILE A 1 90 ? -2.072 3.158 -17.963 1.00 97.94 90 ILE A N 1
ATOM 705 C CA . ILE A 1 90 ? -3.511 3.442 -17.889 1.00 97.94 90 ILE A CA 1
ATOM 706 C C . ILE A 1 90 ? -4.314 2.150 -17.872 1.00 97.94 90 ILE A C 1
ATOM 708 O O . ILE A 1 90 ? -4.130 1.288 -18.734 1.00 97.94 90 ILE A O 1
ATOM 712 N N . ALA A 1 91 ? -5.226 2.052 -16.906 1.00 98.31 91 ALA A N 1
ATOM 713 C CA . ALA A 1 91 ? -6.099 0.908 -16.694 1.00 98.31 91 ALA A CA 1
ATOM 714 C C . ALA A 1 91 ? -7.549 1.192 -17.125 1.00 98.31 91 ALA A C 1
ATOM 716 O O . ALA A 1 91 ? -8.083 2.286 -16.938 1.00 98.31 91 ALA A O 1
ATOM 717 N N . GLU A 1 92 ? -8.218 0.175 -17.656 1.00 98.38 92 GLU A N 1
ATOM 718 C CA . GLU A 1 92 ? -9.674 0.136 -17.826 1.00 98.38 92 GLU A CA 1
ATOM 719 C C . GLU A 1 92 ? -10.246 -0.889 -16.844 1.00 98.38 92 GLU A C 1
ATOM 721 O O . GLU A 1 92 ? -9.702 -1.991 -16.727 1.00 98.38 92 GLU A O 1
ATOM 726 N N . LEU A 1 93 ? -11.324 -0.526 -16.146 1.00 98.50 93 LEU A N 1
ATOM 727 C CA . LEU A 1 93 ? -11.977 -1.367 -15.141 1.00 98.50 93 LEU A CA 1
ATOM 728 C C . LEU A 1 93 ? -13.329 -1.884 -15.644 1.00 98.50 93 LEU A C 1
ATOM 730 O O . LEU A 1 93 ? -14.008 -1.180 -16.391 1.00 98.50 93 LEU A O 1
ATOM 734 N N . ASP A 1 94 ? -13.714 -3.089 -15.221 1.00 98.06 94 ASP A N 1
ATOM 735 C CA . ASP A 1 94 ? -15.111 -3.539 -15.261 1.00 98.06 94 ASP A CA 1
ATOM 736 C C . ASP A 1 94 ? -15.899 -3.076 -14.018 1.00 98.06 94 ASP A C 1
ATOM 738 O O . ASP A 1 94 ? -15.352 -2.437 -13.114 1.00 98.06 94 ASP A O 1
ATOM 742 N N . ASP A 1 95 ? -17.189 -3.420 -13.965 1.00 97.25 95 ASP A N 1
ATOM 743 C CA . ASP A 1 95 ? -18.100 -3.050 -12.870 1.00 97.25 95 ASP A CA 1
ATOM 744 C C . ASP A 1 95 ? -17.714 -3.672 -11.510 1.00 97.25 95 ASP A C 1
ATOM 746 O O . ASP A 1 95 ? -18.184 -3.225 -10.464 1.00 97.25 95 ASP A O 1
ATOM 750 N N . GLU A 1 96 ? -16.845 -4.687 -11.501 1.00 96.75 96 GLU A N 1
ATOM 751 C CA . GLU A 1 96 ? -16.313 -5.319 -10.290 1.00 96.75 96 GLU A CA 1
ATOM 752 C C . GLU A 1 96 ? -14.902 -4.809 -9.940 1.00 96.75 96 GLU A C 1
ATOM 754 O O . GLU A 1 96 ? -14.219 -5.387 -9.091 1.00 96.75 96 GLU A O 1
ATOM 759 N N . ASN A 1 97 ? -14.423 -3.739 -10.578 1.00 98.19 97 ASN A N 1
ATOM 760 C CA . ASN A 1 97 ? -13.071 -3.195 -10.413 1.00 98.19 97 ASN A CA 1
ATOM 761 C C . ASN A 1 97 ? -11.939 -4.117 -10.900 1.00 98.19 97 ASN A C 1
ATOM 763 O O . ASN A 1 97 ? -10.787 -3.963 -10.481 1.00 98.19 97 ASN A O 1
ATOM 767 N N . ARG A 1 98 ? -12.209 -5.094 -11.769 1.00 98.62 98 ARG A N 1
ATOM 768 C CA . ARG A 1 98 ? -11.146 -5.871 -12.419 1.00 98.62 98 ARG A CA 1
ATOM 769 C C . ARG A 1 98 ? -10.530 -5.055 -13.545 1.00 98.62 98 ARG A C 1
ATOM 771 O O . ARG A 1 98 ? -11.241 -4.447 -14.337 1.00 98.62 98 ARG A O 1
ATOM 778 N N . ILE A 1 99 ? -9.207 -5.090 -13.660 1.00 98.62 99 ILE A N 1
ATOM 779 C CA . ILE A 1 99 ? -8.487 -4.457 -14.766 1.00 98.62 99 ILE A CA 1
ATOM 780 C C . ILE A 1 99 ? -8.661 -5.317 -16.020 1.00 98.62 99 ILE A C 1
ATOM 782 O O . ILE A 1 99 ? -8.037 -6.374 -16.151 1.00 98.62 99 ILE A O 1
ATOM 786 N N . ILE A 1 100 ? -9.507 -4.860 -16.942 1.00 98.38 100 ILE A N 1
ATOM 787 C CA . ILE A 1 100 ? -9.819 -5.533 -18.214 1.00 98.38 100 ILE A CA 1
ATOM 788 C C . ILE A 1 100 ? -8.919 -5.086 -19.368 1.00 98.38 100 ILE A C 1
ATOM 790 O O . ILE A 1 100 ? -8.822 -5.780 -20.378 1.00 98.38 100 ILE A O 1
ATOM 794 N N . ASN A 1 101 ? -8.236 -3.951 -19.219 1.00 98.19 101 ASN A N 1
ATOM 795 C CA . ASN A 1 101 ? -7.169 -3.527 -20.116 1.00 98.19 101 ASN A CA 1
ATOM 796 C C . ASN A 1 101 ? -6.131 -2.710 -19.345 1.00 98.19 101 ASN A C 1
ATOM 798 O O . ASN A 1 101 ? -6.480 -1.966 -18.430 1.00 98.19 101 ASN A O 1
ATOM 802 N N . PHE A 1 102 ? -4.866 -2.827 -19.736 1.00 98.19 102 PHE A N 1
ATOM 803 C CA . PHE A 1 102 ? -3.773 -2.029 -19.198 1.00 98.19 102 PHE A CA 1
ATOM 804 C C . PHE A 1 102 ? -2.782 -1.709 -20.313 1.00 98.19 102 PHE A C 1
ATOM 806 O O . PHE A 1 102 ? -2.337 -2.611 -21.024 1.00 98.19 102 PHE A O 1
ATOM 813 N N . VAL A 1 103 ? -2.434 -0.433 -20.466 1.00 96.56 103 VAL A N 1
ATOM 814 C CA . VAL A 1 103 ? -1.453 0.013 -21.461 1.00 96.56 103 VAL A CA 1
ATOM 815 C C . VAL A 1 103 ? -0.472 0.971 -20.807 1.00 96.56 103 VAL A C 1
ATOM 817 O O . VAL A 1 103 ? -0.874 2.010 -20.289 1.00 96.56 103 VAL A O 1
ATOM 820 N N . GLU A 1 104 ? 0.815 0.642 -20.867 1.00 95.56 104 GLU A N 1
ATOM 821 C CA . GLU A 1 104 ? 1.885 1.518 -20.397 1.00 95.56 104 GLU A CA 1
ATOM 822 C C . GLU A 1 104 ? 2.093 2.675 -21.389 1.00 95.56 104 GLU A C 1
ATOM 824 O O . GLU A 1 104 ? 2.377 2.443 -22.566 1.00 95.56 104 GLU A O 1
ATOM 829 N N . LYS A 1 105 ? 1.927 3.921 -20.922 1.00 93.06 105 LYS A N 1
ATOM 830 C CA . LYS A 1 105 ? 2.147 5.170 -21.684 1.00 93.06 105 LYS A CA 1
ATOM 831 C C . LYS A 1 105 ? 1.434 5.197 -23.049 1.00 93.06 105 LYS A C 1
ATOM 833 O O . LYS A 1 105 ? 2.083 5.323 -24.091 1.00 93.06 105 LYS A O 1
ATOM 838 N N . PRO A 1 106 ? 0.090 5.090 -23.077 1.00 93.94 106 PRO A N 1
ATOM 839 C CA . PRO A 1 106 ? -0.663 5.033 -24.323 1.00 93.94 106 PRO A CA 1
ATOM 840 C C . PRO A 1 106 ? -0.651 6.375 -25.068 1.00 93.94 106 PRO A C 1
ATOM 842 O O . PRO A 1 106 ? -0.817 7.444 -24.476 1.00 93.94 106 PRO A O 1
ATOM 845 N N . GLU A 1 107 ? -0.593 6.329 -26.402 1.00 93.56 107 GLU A N 1
ATOM 846 C CA . GLU A 1 107 ? -0.747 7.531 -27.238 1.00 93.56 107 GLU A CA 1
ATOM 847 C C . GLU A 1 107 ? -2.143 8.170 -27.098 1.00 93.56 107 GLU A C 1
ATOM 849 O O . GLU A 1 107 ? -2.286 9.402 -27.135 1.00 93.56 107 GLU A O 1
ATOM 854 N N . GLN A 1 108 ? -3.168 7.323 -26.932 1.00 94.12 108 GLN A N 1
ATOM 855 C CA . GLN A 1 108 ? -4.581 7.679 -26.786 1.00 94.12 108 GLN A CA 1
ATOM 856 C C . GLN A 1 108 ? -5.182 6.971 -25.554 1.00 94.12 108 GLN A C 1
ATOM 858 O O . GLN A 1 108 ? -5.709 5.864 -25.675 1.00 94.12 108 GLN A O 1
ATOM 863 N N . PRO A 1 109 ? -5.079 7.573 -24.356 1.00 94.62 109 PRO A N 1
ATOM 864 C CA . PRO A 1 109 ? -5.633 7.004 -23.132 1.00 94.62 109 PRO A CA 1
ATOM 865 C C . PRO A 1 109 ? -7.165 6.991 -23.194 1.00 94.62 109 PRO A C 1
ATOM 867 O O . PRO A 1 109 ? -7.785 7.998 -23.534 1.00 94.62 109 PRO A O 1
ATOM 870 N N . LYS A 1 110 ? -7.773 5.850 -22.860 1.00 94.25 110 LYS A N 1
ATOM 871 C CA . LYS A 1 110 ? -9.237 5.676 -22.850 1.00 94.25 110 LYS A CA 1
ATOM 872 C C . LYS A 1 110 ? -9.892 6.073 -21.527 1.00 94.25 110 LYS A C 1
ATOM 874 O O . LYS A 1 110 ? -11.071 6.407 -21.506 1.00 94.25 110 LYS A O 1
ATOM 879 N N . THR A 1 111 ? -9.129 6.043 -20.442 1.00 96.44 111 THR A N 1
ATOM 880 C CA . THR A 1 111 ? -9.531 6.484 -19.102 1.00 96.44 111 THR A CA 1
ATOM 881 C C . THR A 1 111 ? -8.459 7.424 -18.552 1.00 96.44 111 THR A C 1
ATOM 883 O O . THR A 1 111 ? -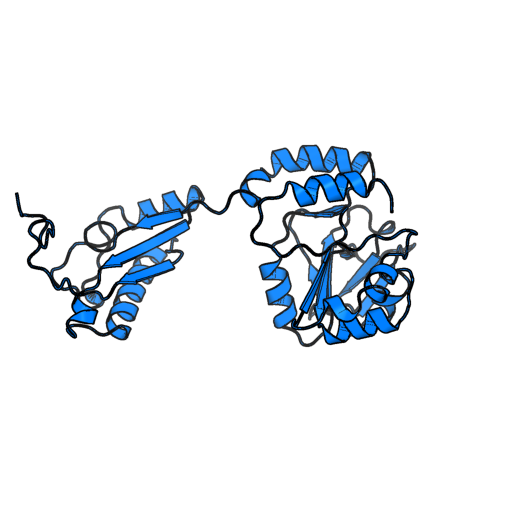7.423 7.654 -19.183 1.00 96.44 111 THR A O 1
ATOM 886 N N . ASN A 1 112 ? -8.696 7.965 -17.360 1.00 95.75 112 ASN A N 1
ATOM 887 C CA . ASN A 1 112 ? -7.678 8.659 -16.576 1.00 95.75 112 ASN A CA 1
ATOM 888 C C . ASN A 1 112 ? -7.244 7.869 -15.331 1.00 95.75 112 ASN A C 1
ATOM 890 O O . ASN A 1 112 ? -6.610 8.455 -14.457 1.00 95.75 112 ASN A O 1
ATOM 894 N N . PHE A 1 113 ? -7.572 6.575 -15.245 1.00 97.81 113 PHE A N 1
ATOM 895 C CA . PHE A 1 113 ? -7.139 5.711 -14.149 1.00 97.81 113 PHE A CA 1
ATOM 896 C C . PHE A 1 113 ? -5.691 5.295 -14.376 1.00 97.81 113 PHE A C 1
ATOM 898 O O . PHE A 1 113 ? -5.404 4.387 -15.158 1.00 97.81 113 PHE A O 1
ATOM 905 N N . ALA A 1 114 ? -4.780 6.003 -13.723 1.00 96.94 114 ALA A N 1
ATOM 906 C CA . ALA A 1 114 ? -3.355 5.783 -13.856 1.00 96.94 114 ALA A CA 1
ATOM 907 C C . ALA A 1 114 ? -2.814 4.889 -12.746 1.00 96.94 114 ALA A C 1
ATOM 909 O O . ALA A 1 114 ? -3.217 5.002 -11.590 1.00 96.94 114 ALA A O 1
ATOM 910 N N . ASN A 1 115 ? -1.866 4.036 -13.119 1.00 97.25 115 ASN A N 1
ATOM 911 C CA . ASN A 1 115 ? -1.046 3.243 -12.222 1.00 97.25 115 ASN A CA 1
ATOM 912 C C . ASN A 1 115 ? -0.289 4.150 -11.247 1.00 97.25 115 ASN A C 1
ATOM 914 O O . ASN A 1 115 ? 0.513 4.981 -11.673 1.00 97.25 115 ASN A O 1
ATOM 918 N N . ALA A 1 116 ? -0.533 3.961 -9.953 1.00 96.50 116 ALA A N 1
ATOM 919 C CA . ALA A 1 116 ? 0.094 4.727 -8.885 1.00 96.50 116 ALA A CA 1
ATOM 920 C C . ALA A 1 116 ? 1.471 4.179 -8.461 1.00 96.50 116 ALA A C 1
ATOM 922 O O . ALA A 1 116 ? 2.039 4.669 -7.496 1.00 96.50 116 ALA A O 1
ATOM 923 N N . GLY A 1 117 ? 1.985 3.108 -9.082 1.00 96.38 117 GLY A N 1
ATOM 924 C CA . GLY A 1 117 ? 3.236 2.467 -8.654 1.00 96.38 117 GLY A CA 1
ATOM 925 C C . GLY A 1 117 ? 3.161 1.857 -7.248 1.00 96.38 117 GLY A C 1
ATOM 926 O O . GLY A 1 117 ? 4.184 1.741 -6.572 1.00 96.38 117 GLY A O 1
ATOM 927 N N . ILE A 1 118 ? 1.951 1.506 -6.800 1.00 98.31 118 ILE A N 1
ATOM 928 C CA . ILE A 1 118 ? 1.670 0.847 -5.522 1.00 98.31 118 ILE A CA 1
ATOM 929 C C . ILE A 1 118 ? 0.815 -0.388 -5.799 1.00 98.31 118 ILE A C 1
ATOM 931 O O . ILE A 1 118 ? -0.255 -0.288 -6.406 1.00 98.31 118 ILE A O 1
ATOM 935 N N . TYR A 1 119 ? 1.280 -1.547 -5.339 1.00 98.50 119 TYR A N 1
ATOM 936 C CA . TYR A 1 119 ? 0.654 -2.837 -5.613 1.00 98.50 119 TYR A CA 1
ATOM 937 C C . TYR A 1 119 ? 0.608 -3.690 -4.350 1.00 98.50 119 TYR A C 1
ATOM 939 O O . TYR A 1 119 ? 1.572 -3.709 -3.590 1.00 98.50 119 TYR A O 1
ATOM 947 N N . VAL A 1 120 ? -0.476 -4.438 -4.169 1.00 98.75 120 VAL A N 1
ATOM 948 C CA . VAL A 1 120 ? -0.530 -5.596 -3.265 1.00 98.75 120 VAL A CA 1
ATOM 949 C C . VAL A 1 120 ? -0.538 -6.842 -4.133 1.00 98.75 120 VAL A C 1
ATOM 951 O O . VAL A 1 120 ? -1.298 -6.907 -5.101 1.00 98.75 120 VAL A O 1
ATOM 954 N N . ILE A 1 121 ? 0.344 -7.788 -3.838 1.00 98.69 121 ILE A N 1
ATOM 955 C CA . ILE A 1 121 ? 0.588 -8.969 -4.661 1.00 98.69 121 ILE A CA 1
ATOM 956 C C . ILE A 1 121 ? 0.597 -10.196 -3.754 1.00 98.69 121 ILE A C 1
ATOM 958 O O . ILE A 1 121 ? 1.346 -10.221 -2.779 1.00 98.69 121 ILE A O 1
ATOM 962 N N . ASP A 1 122 ? -0.158 -11.232 -4.110 1.00 98.62 122 ASP A N 1
ATOM 963 C CA . ASP A 1 122 ? -0.078 -12.528 -3.430 1.00 98.62 122 ASP A CA 1
ATOM 964 C C . ASP A 1 122 ? 1.357 -13.070 -3.477 1.00 98.62 122 ASP A C 1
ATOM 966 O O . ASP A 1 122 ? 2.020 -13.036 -4.520 1.00 98.62 122 ASP A O 1
ATOM 970 N N . ALA A 1 123 ? 1.833 -13.682 -2.396 1.00 98.25 123 ALA A N 1
ATOM 971 C CA . ALA A 1 123 ? 3.186 -14.231 -2.314 1.00 98.25 123 ALA A CA 1
ATOM 972 C C . ALA A 1 123 ? 3.487 -15.254 -3.428 1.00 98.25 123 ALA A C 1
ATOM 974 O O . ALA A 1 123 ? 4.612 -15.344 -3.929 1.00 98.25 123 ALA A O 1
ATOM 975 N N . GLN A 1 124 ? 2.485 -16.023 -3.871 1.00 97.81 124 GLN A N 1
ATOM 976 C CA . GLN A 1 124 ? 2.633 -16.923 -5.018 1.00 97.81 124 GLN A CA 1
ATOM 977 C C . GLN A 1 124 ? 2.822 -16.152 -6.334 1.00 97.81 124 GLN A C 1
ATOM 979 O O . GLN A 1 124 ? 3.655 -16.531 -7.162 1.00 97.81 124 GLN A O 1
ATOM 984 N N . ALA A 1 125 ? 2.062 -15.076 -6.537 1.00 98.12 125 ALA A N 1
ATOM 985 C CA . ALA A 1 125 ? 2.165 -14.241 -7.725 1.00 98.12 125 ALA A CA 1
ATOM 986 C C . ALA A 1 125 ? 3.502 -13.493 -7.769 1.00 98.12 125 ALA A C 1
ATOM 988 O O . ALA A 1 125 ? 4.129 -13.459 -8.826 1.00 98.12 125 ALA A O 1
ATOM 989 N N . TYR A 1 126 ? 3.989 -13.004 -6.624 1.00 98.56 126 TYR A N 1
ATOM 990 C CA . TYR A 1 126 ? 5.316 -12.399 -6.490 1.00 98.56 126 TYR A CA 1
ATOM 991 C C . TYR A 1 126 ? 6.423 -13.348 -6.968 1.00 98.56 126 TYR A C 1
ATOM 993 O O . TYR A 1 126 ? 7.211 -12.988 -7.843 1.00 98.56 126 TYR A O 1
ATOM 1001 N N . ARG A 1 127 ? 6.434 -14.602 -6.488 1.00 97.75 127 ARG A N 1
ATOM 1002 C CA . ARG A 1 127 ? 7.397 -15.624 -6.949 1.00 97.75 127 ARG A CA 1
ATOM 1003 C C . ARG A 1 127 ? 7.262 -15.911 -8.446 1.00 97.75 127 ARG A C 1
ATOM 1005 O O . ARG A 1 127 ? 8.262 -16.082 -9.141 1.00 97.75 127 ARG A O 1
ATOM 1012 N N . GLY A 1 128 ? 6.029 -15.931 -8.955 1.00 97.69 128 GLY A N 1
ATOM 1013 C CA . GLY A 1 128 ? 5.753 -16.061 -10.385 1.00 97.69 128 GLY A CA 1
ATOM 1014 C C . GLY A 1 128 ? 6.357 -14.921 -11.211 1.00 97.69 128 GLY A C 1
ATOM 1015 O O . GLY A 1 128 ? 6.942 -15.185 -12.257 1.00 97.69 128 GLY A O 1
ATOM 1016 N N . ILE A 1 129 ? 6.260 -13.678 -10.727 1.00 98.12 129 ILE A N 1
ATOM 1017 C CA . ILE A 1 129 ? 6.876 -12.492 -11.341 1.00 98.12 129 ILE A CA 1
ATOM 1018 C C . ILE A 1 129 ? 8.404 -12.590 -11.280 1.00 98.12 129 ILE A C 1
ATOM 1020 O O . ILE A 1 129 ? 9.056 -12.400 -12.305 1.00 98.12 129 ILE A O 1
ATOM 1024 N N . ALA A 1 130 ? 8.974 -12.955 -10.127 1.00 97.56 130 ALA A N 1
ATOM 1025 C CA . ALA A 1 130 ? 10.418 -13.120 -9.962 1.00 97.56 130 ALA A CA 1
ATOM 1026 C C . ALA A 1 130 ? 11.002 -14.135 -10.964 1.00 97.56 130 ALA A C 1
ATOM 1028 O O . ALA A 1 130 ? 12.041 -13.899 -11.583 1.00 97.56 130 ALA A O 1
ATOM 1029 N N . ALA A 1 131 ? 10.286 -15.236 -11.205 1.00 97.69 131 ALA A N 1
ATOM 1030 C CA . ALA A 1 131 ? 10.678 -16.254 -12.176 1.00 97.69 131 ALA A CA 1
ATOM 1031 C C . ALA A 1 131 ? 10.620 -15.782 -13.643 1.00 97.69 131 ALA A C 1
ATOM 1033 O O . ALA A 1 131 ? 11.235 -16.417 -14.501 1.00 97.69 131 ALA A O 1
ATOM 1034 N N . MET A 1 132 ? 9.918 -14.683 -13.958 1.00 96.56 132 MET A N 1
ATOM 1035 C CA . MET A 1 132 ? 9.843 -14.163 -15.331 1.00 96.56 132 MET A CA 1
ATOM 1036 C C . MET A 1 132 ? 11.163 -13.567 -15.821 1.00 96.56 132 MET A C 1
ATOM 1038 O O . MET A 1 132 ? 11.333 -13.459 -17.034 1.00 96.56 132 MET A O 1
ATOM 1042 N N . GLN A 1 133 ? 12.065 -13.165 -14.912 1.00 92.75 133 GLN A N 1
ATOM 1043 C CA . GLN A 1 133 ? 13.330 -12.492 -15.254 1.00 92.75 133 GLN A CA 1
ATOM 1044 C C . GLN A 1 133 ? 13.110 -11.282 -16.188 1.00 92.75 133 GLN A C 1
ATOM 1046 O O . GLN A 1 133 ? 13.859 -11.050 -17.137 1.00 92.75 133 GLN A O 1
ATOM 1051 N N . ALA A 1 134 ? 12.020 -10.550 -15.946 1.00 95.81 134 ALA A N 1
ATOM 1052 C CA . ALA A 1 134 ? 11.634 -9.365 -16.701 1.00 95.81 134 ALA A CA 1
ATOM 1053 C C . ALA A 1 134 ? 12.414 -8.127 -16.233 1.00 95.81 134 ALA A C 1
ATOM 1055 O O . ALA A 1 134 ? 12.914 -8.101 -15.109 1.00 95.81 134 ALA A O 1
ATOM 1056 N N . PHE A 1 135 ? 12.491 -7.093 -17.075 1.00 95.50 135 PHE A N 1
ATOM 1057 C CA . PHE A 1 135 ? 13.195 -5.858 -16.732 1.00 95.50 135 PHE A CA 1
ATOM 1058 C C . PHE A 1 135 ? 12.245 -4.835 -16.101 1.00 95.50 135 PHE A C 1
ATOM 1060 O O . PHE A 1 135 ? 12.527 -4.310 -15.024 1.00 95.50 135 PHE A O 1
ATOM 1067 N N . ASP A 1 136 ? 11.089 -4.590 -16.722 1.00 96.06 136 ASP A N 1
ATOM 1068 C CA . ASP A 1 136 ? 10.148 -3.555 -16.293 1.00 96.06 136 ASP A CA 1
ATOM 1069 C C . ASP A 1 136 ? 8.772 -4.114 -15.902 1.00 96.06 136 ASP A C 1
ATOM 1071 O O . ASP A 1 136 ? 8.138 -4.861 -16.645 1.00 96.06 136 ASP A O 1
ATOM 1075 N N . LEU A 1 137 ? 8.272 -3.727 -14.729 1.00 95.75 137 LEU A N 1
ATOM 1076 C CA . LEU A 1 137 ? 6.982 -4.184 -14.220 1.00 95.75 137 LEU A CA 1
ATOM 1077 C C . LEU A 1 137 ? 5.816 -3.672 -15.088 1.00 95.75 137 LEU A C 1
ATOM 1079 O O . LEU A 1 137 ? 4.891 -4.430 -15.373 1.00 95.75 137 LEU A O 1
ATOM 1083 N N . GLY A 1 138 ? 5.878 -2.419 -15.548 1.00 93.50 138 GLY A N 1
ATOM 1084 C CA . GLY A 1 138 ? 4.848 -1.772 -16.364 1.00 93.50 138 GLY A CA 1
ATOM 1085 C C . GLY A 1 138 ? 4.748 -2.342 -17.774 1.00 93.50 138 GLY A C 1
ATOM 1086 O O . GLY A 1 138 ? 3.662 -2.702 -18.221 1.00 93.50 138 GLY A O 1
ATOM 1087 N N . PHE A 1 139 ? 5.875 -2.466 -18.468 1.00 94.31 139 PHE A N 1
ATOM 1088 C CA . PHE A 1 139 ? 5.914 -2.953 -19.846 1.00 94.31 139 PHE A CA 1
ATOM 1089 C C . PHE A 1 139 ? 5.893 -4.482 -19.952 1.00 94.31 139 PHE A C 1
ATOM 1091 O O . PHE A 1 139 ? 5.195 -5.018 -20.816 1.00 94.31 139 PHE A O 1
ATOM 1098 N N . ASP A 1 140 ? 6.625 -5.203 -19.097 1.00 96.00 140 ASP A N 1
ATOM 1099 C CA . ASP A 1 140 ? 6.875 -6.635 -19.306 1.00 96.00 140 ASP A CA 1
ATOM 1100 C C . ASP A 1 140 ? 5.979 -7.551 -18.460 1.00 96.00 140 ASP A C 1
ATOM 1102 O O . ASP A 1 140 ? 5.786 -8.721 -18.822 1.00 96.00 140 ASP A O 1
ATOM 1106 N N . VAL A 1 141 ? 5.473 -7.067 -17.319 1.00 97.38 141 VAL A N 1
ATOM 1107 C CA . VAL A 1 141 ? 4.787 -7.900 -16.314 1.00 97.38 141 VAL A CA 1
ATOM 1108 C C . VAL A 1 141 ? 3.290 -7.615 -16.261 1.00 97.38 141 VAL A C 1
ATOM 1110 O O . VAL A 1 141 ? 2.507 -8.506 -16.585 1.00 97.38 141 VAL A O 1
ATOM 1113 N N . LEU A 1 142 ? 2.873 -6.401 -15.890 1.00 97.62 142 LEU A N 1
ATOM 1114 C CA . LEU A 1 142 ? 1.463 -6.050 -15.663 1.00 97.62 142 LEU A CA 1
ATOM 1115 C C . LEU A 1 142 ? 0.532 -6.378 -16.851 1.00 97.62 142 LEU A C 1
ATOM 1117 O O . LEU A 1 142 ? -0.553 -6.914 -16.604 1.00 97.62 142 LEU A O 1
ATOM 1121 N N . PRO A 1 143 ? 0.928 -6.199 -18.131 1.00 97.12 143 PRO A N 1
ATOM 1122 C CA . PRO A 1 143 ? 0.092 -6.590 -19.267 1.00 97.12 143 PRO A CA 1
ATOM 1123 C C . PRO A 1 143 ? -0.261 -8.086 -19.293 1.00 97.12 143 PRO A C 1
ATOM 1125 O O . PRO A 1 143 ? -1.320 -8.460 -19.791 1.00 97.12 143 PRO A O 1
ATOM 1128 N N . LYS A 1 144 ? 0.582 -8.959 -18.719 1.00 97.12 144 LYS A N 1
ATOM 1129 C CA . LYS A 1 144 ? 0.343 -10.415 -18.643 1.00 97.12 144 LYS A CA 1
ATOM 1130 C C . LYS A 1 144 ? -0.677 -10.808 -17.570 1.00 97.12 144 LYS A C 1
ATOM 1132 O O . LYS A 1 144 ? -1.124 -11.954 -17.553 1.00 97.12 144 LYS A O 1
ATOM 1137 N N . PHE A 1 145 ? -1.029 -9.883 -16.679 1.00 97.81 145 PHE A N 1
ATOM 1138 C CA . PHE A 1 145 ? -1.993 -10.101 -15.602 1.00 97.81 145 PHE A CA 1
ATOM 1139 C C . PHE A 1 145 ? -3.355 -9.454 -15.870 1.00 97.81 145 PHE A C 1
ATOM 1141 O O . PHE A 1 145 ? -4.252 -9.592 -15.045 1.00 97.81 145 PHE A O 1
ATOM 1148 N N . VAL A 1 146 ? -3.558 -8.789 -17.013 1.00 98.06 146 VAL A N 1
ATOM 1149 C CA . VAL A 1 146 ? -4.874 -8.250 -17.398 1.00 98.06 146 VAL A CA 1
ATOM 1150 C C . VAL A 1 146 ? -5.953 -9.341 -17.297 1.00 98.06 146 VAL A C 1
ATOM 1152 O O . VAL A 1 146 ? -5.751 -10.479 -17.717 1.00 98.06 146 VAL A O 1
ATOM 1155 N N . GLY A 1 147 ? -7.090 -9.005 -16.680 1.00 98.00 147 GLY A N 1
ATOM 1156 C CA . GLY A 1 147 ? -8.158 -9.949 -16.330 1.00 98.00 147 GLY A CA 1
ATOM 1157 C C . GLY A 1 147 ? -7.928 -10.739 -15.032 1.00 98.00 147 GLY A C 1
ATOM 1158 O O . GLY A 1 147 ? -8.797 -11.504 -14.626 1.00 98.00 147 GLY A O 1
ATOM 1159 N N . ARG A 1 148 ? -6.780 -10.557 -14.372 1.00 98.19 148 ARG A N 1
ATOM 1160 C CA . ARG A 1 148 ? -6.391 -11.175 -13.091 1.00 98.19 148 ARG A CA 1
ATOM 1161 C C . ARG A 1 148 ? -5.806 -10.144 -12.119 1.00 98.19 148 ARG A C 1
ATOM 1163 O O . ARG A 1 148 ? -4.992 -10.481 -11.266 1.00 98.19 148 ARG A O 1
ATOM 1170 N N . MET A 1 149 ? -6.172 -8.875 -12.283 1.00 98.50 149 MET A N 1
ATOM 1171 C CA . MET A 1 149 ? -5.817 -7.804 -11.355 1.00 98.50 149 MET A CA 1
ATOM 1172 C C . MET A 1 149 ? -7.068 -7.030 -10.967 1.00 98.50 149 MET A C 1
ATOM 1174 O O . MET A 1 149 ? -7.953 -6.833 -11.803 1.00 98.50 149 MET A O 1
ATOM 1178 N N . ARG A 1 150 ? -7.102 -6.522 -9.738 1.00 98.62 150 ARG A N 1
ATOM 1179 C CA . ARG A 1 150 ? -8.060 -5.498 -9.313 1.00 98.62 150 ARG A CA 1
ATOM 1180 C C . ARG A 1 150 ? -7.418 -4.122 -9.350 1.00 98.62 150 ARG A C 1
ATOM 1182 O O . ARG A 1 150 ? -6.240 -3.977 -9.039 1.00 98.62 150 ARG A O 1
ATOM 1189 N N . GLY A 1 151 ? -8.196 -3.118 -9.720 1.00 98.50 151 GLY A N 1
ATOM 1190 C CA . GLY A 1 151 ? -7.830 -1.719 -9.578 1.00 98.50 151 GLY A CA 1
ATOM 1191 C C . GLY A 1 151 ? -8.577 -1.114 -8.402 1.00 98.50 151 GLY A C 1
ATOM 1192 O O . GLY A 1 151 ? -9.802 -1.147 -8.388 1.00 98.50 151 GLY A O 1
ATOM 1193 N N . TRP A 1 152 ? -7.870 -0.547 -7.430 1.00 98.50 152 TRP A N 1
ATOM 1194 C CA . TRP A 1 152 ? -8.505 0.246 -6.380 1.00 98.50 152 TRP A CA 1
ATOM 1195 C C . TRP A 1 152 ? -8.273 1.727 -6.653 1.00 98.50 152 TRP A C 1
ATOM 1197 O O . TRP A 1 152 ? -7.142 2.204 -6.561 1.00 98.50 152 TRP A O 1
ATOM 1207 N N . VAL A 1 153 ? -9.332 2.446 -7.032 1.00 97.94 153 VAL A N 1
ATOM 1208 C CA . VAL A 1 153 ? -9.254 3.882 -7.327 1.00 97.94 153 VAL A CA 1
ATOM 1209 C C . VAL A 1 153 ? -9.200 4.668 -6.018 1.00 97.94 153 VAL A C 1
ATOM 1211 O O . VAL A 1 153 ? -10.083 4.549 -5.170 1.00 97.94 153 VAL A O 1
ATOM 1214 N N . TRP A 1 154 ? -8.144 5.461 -5.855 1.00 94.25 154 TRP A N 1
ATOM 1215 C CA . TRP A 1 154 ? -7.914 6.318 -4.703 1.00 94.25 154 TRP A CA 1
ATOM 1216 C C . TRP A 1 154 ? -8.224 7.773 -5.041 1.00 94.25 154 TRP A C 1
ATOM 1218 O O . TRP A 1 154 ? -7.545 8.392 -5.860 1.00 94.25 154 TRP A O 1
ATOM 1228 N N . ASP A 1 155 ? -9.226 8.323 -4.356 1.00 90.19 155 ASP A N 1
ATOM 1229 C CA . ASP A 1 155 ? -9.626 9.732 -4.474 1.00 90.19 155 ASP A CA 1
ATOM 1230 C C . ASP A 1 155 ? -8.785 10.678 -3.600 1.00 90.19 155 ASP A C 1
ATOM 1232 O O . ASP A 1 155 ? -8.962 11.897 -3.636 1.00 90.19 155 ASP A O 1
ATOM 1236 N N . GLY A 1 156 ? -7.889 10.132 -2.774 1.00 89.00 156 GLY A N 1
ATOM 1237 C CA . GLY A 1 156 ? -6.980 10.935 -1.966 1.00 89.00 156 GLY A CA 1
ATOM 1238 C C . GLY A 1 156 ? -5.783 11.453 -2.762 1.00 89.00 156 GLY A C 1
ATOM 1239 O O . GLY A 1 156 ? -5.693 11.350 -3.984 1.00 89.00 156 GLY A O 1
ATOM 1240 N N . TYR A 1 157 ? -4.824 12.026 -2.044 1.00 90.69 157 TYR A N 1
ATOM 1241 C CA . TYR A 1 157 ? -3.649 12.616 -2.659 1.00 90.69 157 TYR A CA 1
ATOM 1242 C C . TYR A 1 157 ? -2.659 11.533 -3.106 1.00 90.69 157 TYR A C 1
ATOM 1244 O O . TYR A 1 157 ? -2.254 10.659 -2.329 1.00 90.69 157 TYR A O 1
ATOM 1252 N N . HIS A 1 158 ? -2.231 11.629 -4.360 1.00 93.06 158 HIS A N 1
ATOM 1253 C CA . HIS A 1 158 ? -1.151 10.838 -4.927 1.00 93.06 158 HIS A CA 1
ATOM 1254 C C . HIS A 1 158 ? -0.408 11.668 -5.979 1.00 93.06 158 HIS A C 1
ATOM 1256 O O . HIS A 1 158 ? -1.030 12.336 -6.808 1.00 93.06 158 HIS A O 1
ATOM 1262 N N . SER A 1 159 ? 0.922 11.636 -5.940 1.00 90.62 159 SER A N 1
ATOM 1263 C CA . SER A 1 159 ? 1.785 12.349 -6.873 1.00 90.62 159 SER A CA 1
ATOM 1264 C C . SER A 1 159 ? 3.099 11.602 -7.077 1.00 90.62 159 SER A C 1
ATOM 1266 O O . SER A 1 159 ? 3.845 11.398 -6.123 1.00 90.62 159 SER A O 1
ATOM 1268 N N . ASP A 1 160 ? 3.430 11.325 -8.335 1.00 89.94 160 ASP A N 1
ATOM 1269 C CA . ASP A 1 160 ? 4.774 10.932 -8.771 1.00 89.94 160 ASP A CA 1
ATOM 1270 C C . ASP A 1 160 ? 5.708 12.160 -8.696 1.00 89.94 160 ASP A C 1
ATOM 1272 O O . ASP A 1 160 ? 5.503 13.180 -9.372 1.00 89.94 160 ASP A O 1
ATOM 1276 N N . VAL A 1 161 ? 6.719 12.095 -7.827 1.00 91.12 161 VAL A N 1
ATOM 1277 C CA . VAL A 1 161 ? 7.695 13.168 -7.575 1.00 91.12 161 VAL A CA 1
ATOM 1278 C C . VAL A 1 161 ? 9.000 13.006 -8.363 1.00 91.12 161 VAL A C 1
ATOM 1280 O O . VAL A 1 161 ? 9.986 13.679 -8.064 1.00 91.12 161 VAL A O 1
ATOM 1283 N N . GLY A 1 162 ? 9.001 12.205 -9.430 1.00 85.31 162 GLY A N 1
ATOM 1284 C CA . GLY A 1 162 ? 10.163 11.938 -10.282 1.00 85.31 162 GLY A CA 1
ATOM 1285 C C . GLY A 1 162 ? 10.670 13.124 -11.119 1.00 85.31 162 GLY A C 1
ATOM 1286 O O . GLY A 1 162 ? 11.705 13.022 -11.778 1.00 85.31 162 GLY A O 1
ATOM 1287 N N . THR A 1 163 ? 9.994 14.281 -11.108 1.00 87.88 163 THR A N 1
ATOM 1288 C CA . THR A 1 163 ? 10.464 15.502 -11.789 1.00 87.88 163 THR A CA 1
ATOM 1289 C C . THR A 1 163 ? 10.623 16.666 -10.820 1.00 87.88 163 THR A C 1
ATOM 1291 O O . THR A 1 163 ? 9.850 16.816 -9.881 1.00 87.88 163 THR A O 1
ATOM 1294 N N . TYR A 1 164 ? 11.550 17.587 -11.107 1.00 89.75 164 TYR A N 1
ATOM 1295 C CA . TYR A 1 164 ? 11.729 18.802 -10.297 1.00 89.75 164 TYR A CA 1
ATOM 1296 C C . TYR A 1 164 ? 10.422 19.591 -10.104 1.00 89.75 164 TYR A C 1
ATOM 1298 O O . TYR A 1 164 ? 10.136 20.096 -9.020 1.00 89.75 164 TYR A O 1
ATOM 1306 N N . LYS A 1 165 ? 9.593 19.669 -11.154 1.00 90.12 165 LYS A N 1
ATOM 1307 C CA . LYS A 1 165 ? 8.307 20.371 -11.104 1.00 90.12 165 LYS A CA 1
ATOM 1308 C C . LYS A 1 165 ? 7.310 19.671 -10.176 1.00 90.12 165 LYS A C 1
ATOM 1310 O O . LYS A 1 165 ? 6.652 20.358 -9.396 1.00 90.12 165 LYS A O 1
ATOM 1315 N N . THR A 1 166 ? 7.173 18.347 -10.273 1.00 90.00 166 THR A N 1
ATOM 1316 C CA . THR A 1 166 ? 6.241 17.588 -9.423 1.00 90.00 166 THR A CA 1
ATOM 1317 C C . THR A 1 166 ? 6.733 17.505 -7.982 1.00 90.00 166 THR A C 1
ATOM 1319 O O . THR A 1 166 ? 5.931 17.689 -7.075 1.00 90.00 166 THR A O 1
ATOM 1322 N N . TYR A 1 167 ? 8.044 17.400 -7.761 1.00 91.38 167 TYR A N 1
ATOM 1323 C CA . TYR A 1 167 ? 8.664 17.485 -6.438 1.00 91.38 167 TYR A CA 1
ATOM 1324 C C . TYR A 1 167 ? 8.379 18.819 -5.728 1.00 91.38 167 TYR A C 1
ATOM 1326 O O . TYR A 1 167 ? 7.904 18.833 -4.595 1.00 91.38 167 TYR A O 1
ATOM 1334 N N . LEU A 1 168 ? 8.592 19.960 -6.400 1.00 92.62 168 LEU A N 1
ATOM 1335 C CA . LEU A 1 168 ? 8.284 21.273 -5.816 1.00 92.62 168 LEU A CA 1
ATOM 1336 C C . LEU A 1 168 ? 6.796 21.450 -5.505 1.00 92.62 168 LEU A C 1
ATOM 1338 O O . LEU A 1 168 ? 6.447 22.124 -4.536 1.00 92.62 168 LEU A O 1
ATOM 1342 N N . LYS A 1 169 ? 5.921 20.892 -6.346 1.00 90.81 169 LYS A N 1
ATOM 1343 C CA . LYS A 1 169 ? 4.482 20.904 -6.087 1.00 90.81 169 LYS A CA 1
ATOM 1344 C C . LYS A 1 169 ? 4.169 20.082 -4.835 1.00 90.81 169 LYS A C 1
ATOM 1346 O O . LYS A 1 169 ? 3.553 20.616 -3.923 1.00 90.81 169 LYS A O 1
ATOM 1351 N N . ALA A 1 170 ? 4.683 18.855 -4.762 1.00 90.88 170 ALA A N 1
ATOM 1352 C CA . ALA A 1 170 ? 4.482 17.961 -3.630 1.00 90.88 170 ALA A CA 1
ATOM 1353 C C . ALA A 1 170 ? 4.966 18.563 -2.305 1.00 90.88 170 ALA A C 1
ATOM 1355 O O . ALA A 1 170 ? 4.275 18.423 -1.306 1.00 90.88 170 ALA A O 1
ATOM 1356 N N . GLN A 1 171 ? 6.083 19.302 -2.285 1.00 89.94 171 GLN A N 1
ATOM 1357 C CA . GLN A 1 171 ? 6.516 20.006 -1.071 1.00 89.94 171 GLN A CA 1
ATOM 1358 C C . GLN A 1 171 ? 5.514 21.064 -0.589 1.00 89.94 171 GLN A C 1
ATOM 1360 O O . GLN A 1 171 ? 5.331 21.234 0.612 1.00 89.94 171 GLN A O 1
ATOM 1365 N N . ARG A 1 172 ? 4.878 21.797 -1.509 1.00 90.75 172 ARG A N 1
ATOM 1366 C CA . ARG A 1 172 ? 3.860 22.799 -1.153 1.00 90.75 172 ARG A CA 1
ATOM 1367 C C . ARG A 1 172 ? 2.587 22.120 -0.674 1.00 90.75 172 ARG A C 1
ATOM 1369 O O . ARG A 1 172 ? 2.078 22.464 0.387 1.00 90.75 172 ARG A O 1
ATOM 1376 N N . ASP A 1 173 ? 2.135 21.126 -1.433 1.00 89.38 173 ASP A N 1
ATOM 1377 C CA . ASP A 1 173 ? 0.946 20.349 -1.100 1.00 89.38 173 ASP A CA 1
ATOM 1378 C C . ASP A 1 173 ? 1.118 19.646 0.253 1.00 89.38 173 ASP A C 1
ATOM 1380 O O . ASP A 1 173 ? 0.170 19.563 1.019 1.00 89.38 173 ASP A O 1
ATOM 1384 N N . ALA A 1 174 ? 2.328 19.185 0.590 1.00 86.06 174 ALA A N 1
ATOM 1385 C CA . ALA A 1 174 ? 2.609 18.527 1.860 1.00 86.06 174 ALA A CA 1
ATOM 1386 C C . ALA A 1 174 ? 2.294 19.411 3.078 1.00 86.06 174 ALA A C 1
ATOM 1388 O O . ALA A 1 174 ? 1.743 18.928 4.066 1.00 86.06 174 ALA A O 1
ATOM 1389 N N . VAL A 1 175 ? 2.603 20.708 2.986 1.00 84.19 175 VAL A N 1
ATOM 1390 C CA . VAL A 1 175 ? 2.277 21.690 4.029 1.00 84.19 175 VAL A CA 1
ATOM 1391 C C . VAL A 1 175 ? 0.767 21.910 4.111 1.00 84.19 175 VAL A C 1
ATOM 1393 O O . VAL A 1 175 ? 0.212 21.949 5.204 1.00 84.19 175 VAL A O 1
ATOM 1396 N N . GLU A 1 176 ? 0.086 22.023 2.968 1.00 82.12 176 GLU A N 1
ATOM 1397 C CA . GLU A 1 176 ? -1.372 22.222 2.918 1.00 82.12 176 GLU A CA 1
ATOM 1398 C C . GLU A 1 176 ? -2.157 21.001 3.415 1.00 82.12 176 GLU A C 1
ATOM 1400 O O . GLU A 1 176 ? -3.188 21.145 4.071 1.00 82.12 176 GLU A O 1
ATOM 1405 N N . LEU A 1 177 ? -1.658 19.799 3.125 1.00 79.62 177 LEU A N 1
ATOM 1406 C CA . LEU A 1 177 ? -2.224 18.527 3.570 1.00 79.62 177 LEU A CA 1
ATOM 1407 C C . LEU A 1 177 ? -1.929 18.225 5.042 1.00 79.62 177 LEU A C 1
ATOM 1409 O O . LEU A 1 177 ? -2.481 17.257 5.564 1.00 79.62 177 LEU A O 1
ATOM 1413 N N . ASP A 1 178 ? -1.078 19.031 5.688 1.00 76.38 178 ASP A N 1
ATOM 1414 C CA . ASP A 1 178 ? -0.625 18.840 7.065 1.00 76.38 178 ASP A CA 1
ATOM 1415 C C . ASP A 1 178 ? -0.111 17.410 7.279 1.00 76.38 178 ASP A C 1
ATOM 1417 O O . ASP A 1 178 ? -0.593 16.664 8.135 1.00 76.38 178 ASP A O 1
ATOM 1421 N N . ILE A 1 179 ? 0.824 16.984 6.418 1.00 67.12 179 ILE A N 1
ATOM 1422 C CA . ILE A 1 179 ? 1.227 15.573 6.362 1.00 67.12 179 ILE A CA 1
ATOM 1423 C C . ILE A 1 179 ? 1.821 15.039 7.665 1.00 67.12 179 ILE A C 1
ATOM 1425 O O . ILE A 1 179 ? 1.791 13.833 7.912 1.00 67.12 179 ILE A O 1
ATOM 1429 N N . ASP A 1 180 ? 2.311 15.933 8.521 1.00 65.12 180 ASP A N 1
ATOM 1430 C CA . ASP A 1 180 ? 2.829 15.593 9.838 1.00 65.12 180 ASP A CA 1
ATOM 1431 C C . ASP A 1 180 ? 1.745 14.959 10.726 1.00 65.12 180 ASP A C 1
ATOM 1433 O O . ASP A 1 180 ? 2.069 14.127 11.574 1.00 65.12 180 ASP A O 1
ATOM 1437 N N . LYS A 1 181 ? 0.453 15.226 10.470 1.00 62.41 181 LYS A N 1
ATOM 1438 C CA . LYS A 1 181 ? -0.672 14.510 11.102 1.00 62.41 181 LYS A CA 1
ATOM 1439 C C . LYS A 1 181 ? -0.751 13.028 10.744 1.00 62.41 181 LYS A C 1
ATOM 1441 O O . LYS A 1 181 ? -1.343 12.272 11.507 1.00 62.41 181 LYS A O 1
ATOM 1446 N N . PHE A 1 182 ? -0.210 12.603 9.602 1.00 55.44 182 PHE A N 1
ATOM 1447 C CA . PHE A 1 182 ? -0.169 11.183 9.229 1.00 55.44 182 PHE A CA 1
ATOM 1448 C C . PHE A 1 182 ? 1.055 10.465 9.814 1.00 55.44 182 PHE A C 1
ATOM 1450 O O . PHE A 1 182 ? 1.012 9.249 9.980 1.00 55.44 182 PHE A O 1
ATOM 1457 N N . ASN A 1 183 ? 2.116 11.207 10.152 1.00 53.78 183 ASN A N 1
ATOM 1458 C CA . ASN A 1 183 ? 3.324 10.679 10.797 1.00 53.78 183 ASN A CA 1
ATOM 1459 C C . ASN A 1 183 ? 3.231 10.665 12.329 1.00 53.78 183 ASN A C 1
ATOM 1461 O O . ASN A 1 183 ? 3.935 9.903 12.990 1.00 53.78 183 ASN A O 1
ATOM 1465 N N . GLN A 1 184 ? 2.368 11.492 12.913 1.00 56.75 184 GLN A N 1
ATOM 1466 C CA . GLN A 1 184 ? 2.068 11.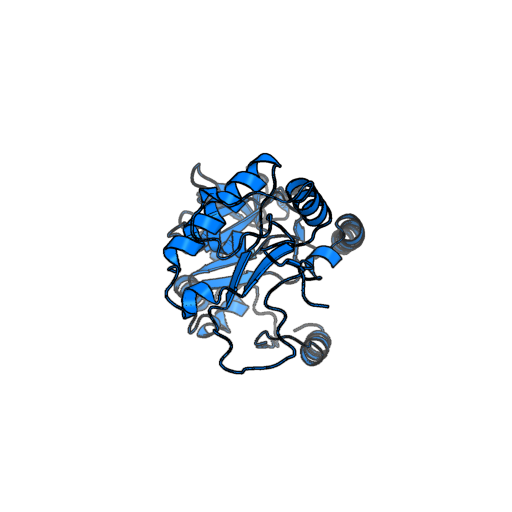459 14.338 1.00 56.75 184 GLN A CA 1
ATOM 1467 C C . GLN A 1 184 ? 0.911 10.484 14.555 1.00 56.75 184 GLN A C 1
ATOM 1469 O O . GLN A 1 184 ? -0.189 10.691 14.048 1.00 56.75 184 GLN A O 1
ATOM 1474 N N . GLY A 1 185 ? 1.156 9.390 15.284 1.00 60.47 185 GLY A N 1
ATOM 1475 C CA . GLY A 1 185 ? 0.090 8.468 15.678 1.00 60.47 185 GLY A CA 1
ATOM 1476 C C . GLY A 1 185 ? -1.108 9.233 16.251 1.00 60.47 185 GLY A C 1
ATOM 1477 O O . GLY A 1 185 ? -0.936 10.264 16.902 1.00 60.47 185 GLY A O 1
ATOM 1478 N N . ARG A 1 186 ? -2.331 8.754 15.991 1.00 77.06 186 ARG A N 1
ATOM 1479 C CA . ARG A 1 186 ? -3.553 9.426 16.458 1.00 77.06 186 ARG A CA 1
ATOM 1480 C C . ARG A 1 186 ? -3.489 9.562 17.990 1.00 77.06 186 ARG A C 1
ATOM 1482 O O . ARG A 1 186 ? -3.496 8.528 18.662 1.00 77.06 186 ARG A O 1
ATOM 1489 N N . PRO A 1 187 ? -3.419 10.783 18.556 1.00 84.62 187 PRO A N 1
ATOM 1490 C CA . PRO A 1 187 ? -3.324 10.951 20.001 1.00 84.62 187 PRO A CA 1
ATOM 1491 C C . PRO A 1 187 ? -4.570 10.357 20.659 1.00 84.62 187 PRO A C 1
ATOM 1493 O O . PRO A 1 187 ? -5.669 10.479 20.122 1.00 84.62 187 PRO A O 1
ATOM 1496 N N . ALA A 1 188 ? -4.415 9.692 21.801 1.00 91.19 188 ALA A N 1
ATOM 1497 C CA . ALA A 1 188 ? -5.510 8.995 22.469 1.00 91.19 188 ALA A CA 1
ATOM 1498 C C . ALA A 1 188 ? -5.825 9.608 23.836 1.00 91.19 188 ALA A C 1
ATOM 1500 O O . ALA A 1 188 ? -4.927 10.020 24.569 1.00 91.19 188 ALA A O 1
ATOM 1501 N N . ILE A 1 189 ? -7.110 9.628 24.180 1.00 95.00 189 ILE A N 1
ATOM 1502 C CA . ILE A 1 189 ? -7.624 9.943 25.509 1.00 95.00 189 ILE A CA 1
ATOM 1503 C C . ILE A 1 189 ? -8.222 8.661 26.075 1.00 95.00 189 ILE A C 1
ATOM 1505 O O . ILE A 1 189 ? -9.127 8.067 25.481 1.00 95.00 189 ILE A O 1
ATOM 1509 N N . PHE A 1 190 ? -7.693 8.251 27.225 1.00 95.25 190 PHE A N 1
ATOM 1510 C CA . PHE A 1 190 ? -8.168 7.107 27.990 1.00 95.25 190 PHE A CA 1
ATOM 1511 C C . PHE A 1 190 ? -9.137 7.595 29.058 1.00 95.25 190 PHE A C 1
ATOM 1513 O O . PHE A 1 190 ? -8.816 8.495 29.833 1.00 95.25 190 PHE A O 1
ATOM 1520 N N . LEU A 1 191 ? -10.331 7.022 29.054 1.00 95.88 191 LEU A N 1
ATOM 1521 C CA . LEU A 1 191 ? -11.467 7.469 29.844 1.00 95.88 191 LEU A CA 1
ATOM 1522 C C . LEU A 1 191 ? -11.886 6.345 30.775 1.00 95.88 191 LEU A C 1
ATOM 1524 O O . LEU A 1 191 ? -12.037 5.206 30.333 1.00 95.88 191 LEU A O 1
ATOM 1528 N N . ASP A 1 192 ? -12.110 6.676 32.041 1.00 94.00 192 ASP A N 1
ATOM 1529 C CA . ASP A 1 192 ? -12.811 5.763 32.934 1.00 94.00 192 ASP A CA 1
ATOM 1530 C C . ASP A 1 192 ? -14.303 5.693 32.568 1.00 94.00 192 ASP A C 1
ATOM 1532 O O . ASP A 1 192 ? -14.847 6.573 31.891 1.00 94.00 192 ASP A O 1
ATOM 1536 N N . ARG A 1 193 ? -14.969 4.620 32.994 1.00 92.94 193 ARG A N 1
ATOM 1537 C CA . ARG A 1 193 ? -16.396 4.405 32.751 1.00 92.94 193 ARG A CA 1
ATOM 1538 C C . ARG A 1 193 ? -17.242 5.077 33.830 1.00 92.94 193 ARG A C 1
ATOM 1540 O O . ARG A 1 193 ? -17.975 6.021 33.536 1.00 92.94 193 ARG A O 1
ATOM 1547 N N . ASP A 1 194 ? -17.148 4.579 35.059 1.00 90.81 194 ASP A N 1
ATOM 1548 C CA . ASP A 1 194 ? -18.099 4.861 36.135 1.00 90.81 194 ASP A CA 1
ATOM 1549 C C . ASP A 1 194 ? -17.786 6.209 36.807 1.00 90.81 194 ASP A C 1
ATOM 1551 O O . ASP A 1 194 ? -16.713 6.413 37.362 1.00 90.81 194 ASP A O 1
ATOM 1555 N N . GLY A 1 195 ? -18.723 7.158 36.759 1.00 89.25 195 GLY A N 1
ATOM 1556 C CA . GLY A 1 195 ? -18.533 8.522 37.269 1.00 89.25 195 GLY A CA 1
ATOM 1557 C C . GLY A 1 195 ? -17.736 9.453 36.345 1.00 89.25 195 GLY A C 1
ATOM 1558 O O . GLY A 1 195 ? -17.549 10.619 36.686 1.00 89.25 195 GLY A O 1
ATOM 1559 N N . THR A 1 196 ? -17.292 8.965 35.180 1.00 93.06 196 THR A N 1
ATOM 1560 C CA . THR A 1 196 ? -16.610 9.772 34.150 1.0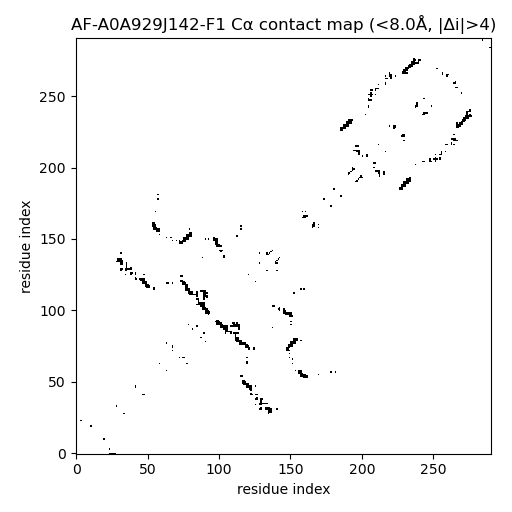0 93.06 196 THR A CA 1
ATOM 1561 C C . THR A 1 196 ? -17.420 9.841 32.860 1.00 93.06 196 THR A C 1
ATOM 1563 O O . THR A 1 196 ? -17.706 10.932 32.377 1.00 93.06 196 THR A O 1
ATOM 1566 N N . LEU A 1 197 ? -17.794 8.690 32.295 1.00 93.50 197 LEU A N 1
ATOM 1567 C CA . LEU A 1 197 ? -18.603 8.611 31.076 1.00 93.50 197 LEU A CA 1
ATOM 1568 C C . LEU A 1 197 ? -20.069 8.324 31.375 1.00 93.50 197 LEU A C 1
ATOM 1570 O O . LEU A 1 197 ? -20.949 8.884 30.723 1.00 93.50 197 LEU A O 1
ATOM 1574 N N . ILE A 1 198 ? -20.323 7.464 32.357 1.00 95.00 198 ILE A N 1
ATOM 1575 C CA . ILE A 1 198 ? -21.668 7.100 32.797 1.00 95.00 198 ILE A CA 1
ATOM 1576 C C . ILE A 1 198 ? -21.844 7.420 34.276 1.00 95.00 198 ILE A C 1
ATOM 1578 O O . ILE A 1 198 ? -20.867 7.480 35.024 1.00 95.00 198 ILE A O 1
ATOM 1582 N N . GLU A 1 199 ? -23.085 7.613 34.701 1.00 94.38 199 GLU A N 1
ATOM 1583 C CA . GLU A 1 199 ? -23.438 7.790 36.105 1.00 94.38 199 GLU A CA 1
ATOM 1584 C C . GLU A 1 199 ? -22.937 6.604 36.941 1.00 94.38 199 GLU A C 1
ATOM 1586 O O . GLU A 1 199 ? -23.048 5.440 36.547 1.00 94.38 199 GLU A O 1
ATOM 1591 N N . SER A 1 200 ? -22.350 6.895 38.104 1.00 89.00 200 SER A N 1
ATOM 1592 C CA . SER A 1 200 ? -21.788 5.849 38.958 1.00 89.00 200 SER A CA 1
ATOM 1593 C C . SER A 1 200 ? -22.907 5.070 39.649 1.00 89.00 200 SER A C 1
ATOM 1595 O O . SER A 1 200 ? -23.650 5.612 40.469 1.00 89.00 200 SER A O 1
ATOM 1597 N N . VAL A 1 201 ? -23.009 3.776 39.339 1.00 85.62 201 VAL A N 1
ATOM 1598 C CA . VAL A 1 201 ? -23.961 2.852 39.964 1.00 85.62 201 VAL A CA 1
ATOM 1599 C C . VAL A 1 201 ? -23.186 1.779 40.718 1.00 85.62 201 VAL A C 1
ATOM 1601 O O . VAL A 1 201 ? -22.276 1.148 40.176 1.00 85.62 201 VAL A O 1
ATOM 1604 N N . HIS A 1 202 ? -23.548 1.550 41.982 1.00 80.00 202 HIS A N 1
ATOM 1605 C CA . HIS A 1 202 ? -22.919 0.495 42.769 1.00 80.00 202 HIS A CA 1
ATOM 1606 C C . HIS A 1 202 ? -23.237 -0.871 42.152 1.00 80.00 202 HIS A C 1
ATOM 1608 O O . HIS A 1 202 ? -24.396 -1.280 42.124 1.00 80.00 202 HIS A O 1
ATOM 1614 N N . TYR A 1 203 ? -22.203 -1.555 41.657 1.00 73.62 203 TYR A N 1
ATOM 1615 C CA . TYR A 1 203 ? -22.318 -2.825 40.935 1.00 73.62 203 TYR A CA 1
ATOM 1616 C C . TYR A 1 203 ? -23.301 -2.773 39.761 1.00 73.62 203 TYR A C 1
ATOM 1618 O O . TYR A 1 203 ? -24.289 -3.512 39.714 1.00 73.62 203 TYR A O 1
ATOM 1626 N N . LEU A 1 204 ? -22.995 -1.907 38.792 1.00 83.00 204 LEU A N 1
ATOM 1627 C CA . LEU A 1 204 ? -23.671 -1.899 37.499 1.00 83.00 204 LEU A CA 1
ATOM 1628 C C . LEU A 1 204 ? -23.593 -3.299 36.875 1.00 83.00 204 LEU A C 1
ATOM 1630 O O . LEU A 1 204 ? -22.513 -3.795 36.557 1.00 83.00 204 LEU A O 1
ATOM 1634 N N . SER A 1 205 ? -24.751 -3.945 36.768 1.00 85.19 205 SER A N 1
ATOM 1635 C CA . SER A 1 205 ? -24.879 -5.356 36.384 1.00 85.19 205 SER A CA 1
ATOM 1636 C C . SER A 1 205 ? -25.942 -5.594 35.323 1.00 85.19 205 SER A C 1
ATOM 1638 O O . SER A 1 205 ? -26.029 -6.699 34.799 1.00 85.19 205 SER A O 1
ATOM 1640 N N . GLN A 1 206 ? -26.737 -4.573 35.002 1.00 88.31 206 GLN A N 1
ATOM 1641 C CA . GLN A 1 206 ? -27.781 -4.635 33.990 1.00 88.31 206 GLN A CA 1
ATOM 1642 C C . GLN A 1 206 ? -27.593 -3.492 32.978 1.00 88.31 206 GLN A C 1
ATOM 1644 O O . GLN A 1 206 ? -27.325 -2.359 33.398 1.00 88.31 206 GLN A O 1
ATOM 1649 N N . PRO A 1 207 ? -27.729 -3.744 31.663 1.00 91.56 207 PRO A N 1
ATOM 1650 C CA . PRO A 1 207 ? -27.525 -2.724 30.633 1.00 91.56 207 PRO A CA 1
ATOM 1651 C C . PRO A 1 207 ? -28.434 -1.496 30.778 1.00 91.56 207 PRO A C 1
ATOM 1653 O O . PRO A 1 207 ? -28.019 -0.382 30.471 1.00 91.56 207 PRO A O 1
ATOM 1656 N N . GLU A 1 208 ? -29.647 -1.655 31.310 1.00 91.00 208 GLU A N 1
ATOM 1657 C CA . GLU A 1 208 ? -30.615 -0.564 31.492 1.00 91.00 208 GLU A CA 1
ATOM 1658 C C . GLU A 1 208 ? -30.176 0.464 32.548 1.00 91.00 208 GLU A C 1
ATOM 1660 O O . GLU A 1 208 ? -30.745 1.551 32.638 1.00 91.00 208 GLU A O 1
ATOM 1665 N N . GLN A 1 209 ? -29.169 0.131 33.362 1.00 91.00 209 GLN A N 1
ATOM 1666 C CA . GLN A 1 209 ? -28.591 1.037 34.357 1.00 91.00 209 GLN A CA 1
ATOM 1667 C C . GLN A 1 209 ? -27.589 2.023 33.744 1.00 91.00 209 GLN A C 1
ATOM 1669 O O . GLN A 1 209 ? -27.160 2.954 34.423 1.00 91.00 209 GLN A O 1
ATOM 1674 N N . VAL A 1 210 ? -27.195 1.825 32.484 1.00 95.12 210 VAL A N 1
ATOM 1675 C CA . VAL A 1 210 ? -26.253 2.701 31.788 1.00 95.12 210 VAL A CA 1
ATOM 1676 C C . VAL A 1 210 ? -26.930 4.032 31.485 1.00 95.12 210 VAL A C 1
ATOM 1678 O O . VAL A 1 210 ? -27.912 4.088 30.747 1.00 95.12 210 VAL A O 1
ATOM 1681 N N . GLN A 1 211 ? -26.384 5.115 32.027 1.00 96.06 211 GLN A N 1
ATOM 1682 C CA . GLN A 1 211 ? -26.809 6.479 31.722 1.00 96.06 211 GLN A CA 1
ATOM 1683 C C . GLN A 1 211 ? -25.573 7.349 31.555 1.00 96.06 211 GLN A C 1
ATOM 1685 O O . GLN A 1 211 ? -24.756 7.412 32.469 1.00 96.06 211 GLN A O 1
ATOM 1690 N N . LEU A 1 212 ? -25.418 8.004 30.403 1.00 96.62 212 LEU A N 1
ATOM 1691 C CA . LEU A 1 212 ? -24.362 8.999 30.214 1.00 96.62 212 LEU A CA 1
ATOM 1692 C C . LEU A 1 212 ? -24.463 10.114 31.263 1.00 96.62 212 LEU A C 1
ATOM 1694 O O . LEU A 1 212 ? -25.555 10.604 31.555 1.00 96.62 212 LEU A O 1
ATOM 1698 N N . VAL A 1 213 ? -23.313 10.563 31.770 1.00 96.56 213 VAL A N 1
ATOM 1699 C CA . VAL A 1 213 ? -23.262 11.788 32.580 1.00 96.56 213 VAL A CA 1
ATOM 1700 C C . VAL A 1 213 ? -23.676 13.004 31.735 1.00 96.56 213 VAL A C 1
ATOM 1702 O O . VAL A 1 213 ? -23.459 13.008 30.515 1.00 96.56 213 VAL A O 1
ATOM 1705 N N . PRO A 1 214 ? -24.218 14.077 32.340 1.00 96.62 214 PRO A N 1
ATOM 1706 C CA . PRO A 1 214 ? -24.551 15.300 31.617 1.00 96.62 214 PRO A CA 1
ATOM 1707 C C . PRO A 1 214 ? -23.366 15.844 30.805 1.00 96.62 214 PRO A C 1
ATOM 1709 O O . PRO A 1 214 ? -22.310 16.153 31.354 1.00 96.62 214 PRO A O 1
ATOM 1712 N N . GLY A 1 215 ? -23.548 15.979 29.487 1.00 95.12 215 GLY A N 1
ATOM 1713 C CA . GLY A 1 215 ? -22.514 16.459 28.563 1.00 95.12 215 GLY A CA 1
ATOM 1714 C C . GLY A 1 215 ? -21.495 15.403 28.114 1.00 95.12 215 GLY A C 1
ATOM 1715 O O . GLY A 1 215 ? -20.597 15.728 27.337 1.00 95.12 215 GLY A O 1
ATOM 1716 N N . GLY A 1 216 ? -21.600 14.153 28.584 1.00 95.62 216 GLY A N 1
ATOM 1717 C CA . GLY A 1 216 ? -20.655 13.082 28.253 1.00 95.62 216 GLY A CA 1
ATOM 1718 C C . GLY A 1 216 ? -20.616 12.768 26.754 1.00 95.62 216 GLY A C 1
ATOM 1719 O O . GLY A 1 216 ? -19.537 12.676 26.166 1.00 95.62 216 GLY A O 1
ATOM 1720 N N . GLY A 1 217 ? -21.782 12.682 26.108 1.00 96.75 217 GLY A N 1
ATOM 1721 C CA . GLY A 1 217 ? -21.884 12.452 24.663 1.00 96.75 217 GLY A CA 1
ATOM 1722 C C . GLY A 1 217 ? -21.259 13.582 23.838 1.00 96.75 217 GLY A C 1
ATOM 1723 O O . GLY A 1 217 ? -20.446 13.331 22.943 1.00 96.75 217 GLY A O 1
ATOM 1724 N N . GLU A 1 218 ? -21.569 14.837 24.172 1.00 97.69 218 GLU A N 1
ATOM 1725 C CA . GLU A 1 218 ? -20.997 16.017 23.522 1.00 97.69 218 GLU A CA 1
ATOM 1726 C C . GLU A 1 218 ? -19.485 16.118 23.724 1.00 97.69 218 GLU A C 1
ATOM 1728 O O . GLU A 1 218 ? -18.768 16.438 22.775 1.00 97.69 218 GLU A O 1
ATOM 1733 N N . ALA A 1 219 ? -18.985 15.814 24.924 1.00 96.81 219 ALA A N 1
ATOM 1734 C CA . ALA A 1 219 ? -17.555 15.824 25.207 1.00 96.81 219 ALA A CA 1
ATOM 1735 C C . ALA A 1 219 ? -16.808 14.820 24.319 1.00 96.81 219 ALA A C 1
ATOM 1737 O O . ALA A 1 219 ? -15.812 15.172 23.688 1.00 96.81 219 ALA A O 1
ATOM 1738 N N . ILE A 1 220 ?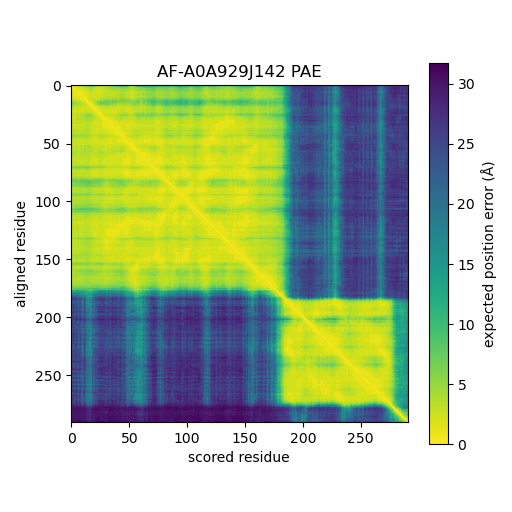 -17.319 13.591 24.182 1.00 97.88 220 ILE A N 1
ATOM 1739 C CA . ILE A 1 220 ? -16.691 12.574 23.325 1.00 97.88 220 ILE A CA 1
ATOM 1740 C C . ILE A 1 220 ? -16.727 12.972 21.858 1.00 97.88 220 ILE A C 1
ATOM 1742 O O . ILE A 1 220 ? -15.743 12.784 21.141 1.00 97.88 220 ILE A O 1
ATOM 1746 N N . LYS A 1 221 ? -17.828 13.566 21.402 1.00 96.06 221 LYS A N 1
ATOM 1747 C CA . LYS A 1 221 ? -17.900 14.141 20.060 1.00 96.06 221 LYS A CA 1
ATOM 1748 C C . LYS A 1 221 ? -16.814 15.198 19.839 1.00 96.06 221 LYS A C 1
ATOM 1750 O O . LYS A 1 221 ? -16.052 15.074 18.884 1.00 96.06 221 LYS A O 1
ATOM 1755 N N . GLN A 1 222 ? -16.691 16.170 20.742 1.00 96.31 222 GLN A N 1
ATOM 1756 C CA . GLN A 1 222 ? -15.703 17.247 20.632 1.00 96.31 222 GLN A CA 1
ATOM 1757 C C . GLN A 1 222 ? -14.264 16.720 20.633 1.00 96.31 222 GLN A C 1
ATOM 1759 O O . GLN A 1 222 ? -13.450 17.153 19.819 1.00 96.31 222 GLN A O 1
ATOM 1764 N N . LEU A 1 223 ? -13.944 15.753 21.498 1.00 95.06 223 LEU A N 1
ATOM 1765 C CA . LEU A 1 223 ? -12.614 15.139 21.542 1.00 95.06 223 LEU A CA 1
ATOM 1766 C C . LEU A 1 223 ? -12.268 14.433 20.226 1.00 95.06 223 LEU A C 1
ATOM 1768 O O . LEU A 1 223 ? -11.154 14.565 19.717 1.00 95.06 223 LEU A O 1
ATOM 1772 N N . ARG A 1 224 ? -13.227 13.720 19.632 1.00 91.88 224 ARG A N 1
ATOM 1773 C CA . ARG A 1 224 ? -13.018 13.064 18.336 1.00 91.88 224 ARG A CA 1
ATOM 1774 C C . ARG A 1 224 ? -12.898 14.045 17.184 1.00 91.88 224 ARG A C 1
ATOM 1776 O O . ARG A 1 224 ? -12.051 13.840 16.319 1.00 91.88 224 ARG A O 1
ATOM 1783 N N . GLU A 1 225 ? -13.716 15.093 17.166 1.00 86.69 225 GLU A N 1
ATOM 1784 C CA . GLU A 1 225 ? -13.627 16.175 16.177 1.00 86.69 225 GLU A CA 1
ATOM 1785 C C . GLU A 1 225 ? -12.288 16.924 16.283 1.00 86.69 225 GLU A C 1
ATOM 1787 O O . GLU A 1 225 ? -11.737 17.345 15.269 1.00 86.69 225 GLU A O 1
ATOM 1792 N N . ALA A 1 226 ? -11.707 16.995 17.485 1.00 85.38 226 ALA A N 1
ATOM 1793 C CA . ALA A 1 226 ? -10.355 17.499 17.725 1.00 85.38 226 ALA A CA 1
ATOM 1794 C C . ALA A 1 226 ? -9.231 16.512 17.334 1.00 85.38 226 ALA A C 1
ATOM 1796 O O . ALA A 1 226 ? -8.054 16.832 17.486 1.00 85.38 226 ALA A O 1
ATOM 1797 N N . GLY A 1 227 ? -9.568 15.327 16.812 1.00 82.44 227 GLY A N 1
ATOM 1798 C CA . GLY A 1 227 ? -8.616 14.349 16.280 1.00 82.44 227 GLY A CA 1
ATOM 1799 C C . GLY A 1 227 ? -8.180 13.255 17.258 1.00 82.44 227 GLY A C 1
ATOM 1800 O O . GLY A 1 227 ? -7.412 12.375 16.865 1.00 82.44 227 GLY A O 1
ATOM 1801 N N . PHE A 1 228 ? -8.680 13.237 18.497 1.00 91.62 228 PHE A N 1
ATOM 1802 C CA . PHE A 1 228 ? -8.299 12.213 19.470 1.00 91.62 228 PHE A CA 1
ATOM 1803 C C . PHE A 1 228 ? -8.982 10.869 19.199 1.00 91.62 228 PHE A C 1
ATOM 1805 O O . PHE A 1 228 ? -10.133 10.809 18.756 1.00 91.62 228 PHE A O 1
ATOM 1812 N N . ALA A 1 229 ? -8.282 9.769 19.473 1.00 91.31 229 ALA A N 1
ATOM 1813 C CA . ALA A 1 229 ? -8.905 8.480 19.745 1.00 91.31 229 ALA A CA 1
ATOM 1814 C C . ALA A 1 229 ? -9.490 8.489 21.161 1.00 91.31 229 ALA A C 1
ATOM 1816 O O . ALA A 1 229 ? -8.806 8.886 22.098 1.00 91.31 229 ALA A O 1
ATOM 1817 N N . CYS A 1 230 ? -10.737 8.060 21.331 1.00 96.62 230 CYS A N 1
ATOM 1818 C CA . CYS A 1 230 ? -11.381 7.990 22.644 1.00 96.62 230 CYS A CA 1
ATOM 1819 C C . CYS A 1 230 ? -11.529 6.525 23.048 1.00 96.62 230 CYS A C 1
ATOM 1821 O O . CYS A 1 230 ? -12.280 5.785 22.412 1.00 96.62 230 CYS A O 1
ATOM 1823 N N . ILE A 1 231 ? -10.801 6.107 24.080 1.00 96.44 231 ILE A N 1
ATOM 1824 C CA . ILE A 1 231 ? -10.720 4.712 24.516 1.00 96.44 231 ILE A CA 1
ATOM 1825 C C . ILE A 1 231 ? -11.250 4.623 25.941 1.00 96.44 231 ILE A C 1
ATOM 1827 O O . ILE A 1 231 ? -10.759 5.321 26.824 1.00 96.44 231 ILE A O 1
ATOM 1831 N N . LEU A 1 232 ? -12.227 3.751 26.176 1.00 97.00 232 LEU A N 1
ATOM 1832 C CA . LEU A 1 232 ? -12.685 3.446 27.526 1.00 97.00 232 LEU A CA 1
ATOM 1833 C C . LEU A 1 232 ? -11.779 2.378 28.136 1.00 97.00 232 LEU A C 1
ATOM 1835 O O . LEU A 1 232 ? -11.555 1.326 27.534 1.00 97.00 232 LEU A O 1
ATOM 1839 N N . ILE A 1 233 ? -11.281 2.648 29.339 1.00 94.44 233 ILE A N 1
ATOM 1840 C CA . ILE A 1 233 ? -10.546 1.699 30.168 1.00 94.44 233 ILE A CA 1
ATOM 1841 C C . ILE A 1 233 ? -11.163 1.670 31.562 1.00 94.44 233 ILE A C 1
ATOM 1843 O O . ILE A 1 233 ? -11.351 2.712 32.176 1.00 94.44 233 ILE A O 1
ATOM 1847 N N . THR A 1 234 ? -11.491 0.486 32.073 1.00 91.69 234 THR A N 1
ATOM 1848 C CA . THR A 1 234 ? -12.171 0.389 33.370 1.00 91.69 234 THR A CA 1
ATOM 1849 C C . THR A 1 234 ? -11.744 -0.831 34.185 1.00 91.69 234 THR A C 1
ATOM 1851 O O . THR A 1 234 ? -11.449 -1.901 33.651 1.00 91.69 234 THR A O 1
ATOM 1854 N N . ASN A 1 235 ? -11.706 -0.687 35.509 1.00 90.31 235 ASN A N 1
ATOM 1855 C CA . ASN A 1 235 ? -11.536 -1.821 36.409 1.00 90.31 235 ASN A CA 1
ATOM 1856 C C . ASN A 1 235 ? -12.903 -2.459 36.704 1.00 90.31 235 ASN A C 1
ATOM 1858 O O . ASN A 1 235 ? -13.769 -1.818 37.287 1.00 90.31 235 ASN A O 1
ATOM 1862 N N . GLN A 1 236 ? -13.091 -3.725 36.336 1.00 88.00 236 GLN A N 1
ATOM 1863 C CA . GLN A 1 236 ? -14.348 -4.468 36.461 1.00 88.00 236 GLN A CA 1
ATOM 1864 C C . GLN A 1 236 ? -14.163 -5.688 37.365 1.00 88.00 236 GLN A C 1
ATOM 1866 O O . GLN A 1 236 ? -14.390 -6.834 36.977 1.00 88.00 236 GLN A O 1
ATOM 1871 N N . SER A 1 237 ? -13.797 -5.427 38.623 1.00 87.50 237 SER A N 1
ATOM 1872 C CA . SER A 1 237 ? -13.695 -6.468 39.652 1.00 87.50 237 SER A CA 1
ATOM 1873 C C . SER A 1 237 ? -14.959 -7.332 39.849 1.00 87.50 237 SER A C 1
ATOM 1875 O O . SER A 1 237 ? -14.784 -8.484 40.244 1.00 87.50 237 SER A O 1
ATOM 1877 N N . PRO A 1 238 ? -16.204 -6.889 39.542 1.00 88.44 238 PRO A N 1
ATOM 1878 C CA . PRO A 1 238 ? -17.377 -7.768 39.585 1.00 88.44 238 PRO A CA 1
ATOM 1879 C C . PRO A 1 238 ? -17.264 -9.003 38.682 1.00 88.44 238 PRO A C 1
ATOM 1881 O O . PRO A 1 238 ? -17.796 -10.050 39.044 1.00 88.44 238 PRO A O 1
ATOM 1884 N N . ILE A 1 239 ? -16.520 -8.921 37.571 1.00 87.81 239 ILE A N 1
ATOM 1885 C CA . ILE A 1 239 ? -16.224 -10.080 36.713 1.00 87.81 239 ILE A CA 1
ATOM 1886 C C . ILE A 1 239 ? -15.349 -11.081 37.463 1.00 87.81 239 ILE A C 1
ATOM 1888 O O . ILE A 1 239 ? -15.700 -12.252 37.588 1.00 87.81 239 ILE A O 1
ATOM 1892 N N . GLY A 1 240 ? -14.236 -10.621 38.041 1.00 84.94 240 GLY A N 1
ATOM 1893 C CA . GLY A 1 240 ? -13.349 -11.485 38.825 1.00 84.94 240 GLY A CA 1
ATOM 1894 C C . GLY A 1 240 ? -13.989 -12.035 40.104 1.00 84.94 240 GLY A C 1
ATOM 1895 O O . GLY A 1 240 ? -13.542 -13.055 40.625 1.00 84.94 240 GLY A O 1
ATOM 1896 N N . GLN A 1 241 ? -15.040 -11.383 40.607 1.00 84.81 241 GLN A N 1
ATOM 1897 C CA . GLN A 1 241 ? -15.852 -11.851 41.734 1.00 84.81 241 GLN A CA 1
ATOM 1898 C C . GLN A 1 241 ? -16.986 -12.804 41.311 1.00 84.81 241 GLN A C 1
ATOM 1900 O O . GLN A 1 241 ? -17.658 -13.357 42.180 1.00 84.81 241 GLN A O 1
ATOM 1905 N N . GLY A 1 242 ? -17.211 -13.005 40.007 1.00 86.69 242 GLY A N 1
ATOM 1906 C CA . GLY A 1 242 ? -18.290 -13.845 39.477 1.00 86.69 242 GLY A CA 1
ATOM 1907 C C . GLY A 1 242 ? -19.693 -13.247 39.634 1.00 86.69 242 GLY A C 1
ATOM 1908 O O . GLY A 1 242 ? -20.671 -13.989 39.617 1.00 86.69 242 GLY A O 1
ATOM 1909 N N . ILE A 1 243 ? -19.797 -11.928 39.826 1.00 86.88 243 ILE A N 1
ATOM 1910 C CA . ILE A 1 243 ? -21.070 -11.202 39.966 1.00 86.88 243 ILE A CA 1
ATOM 1911 C C . ILE A 1 243 ? -21.706 -10.958 38.592 1.00 86.88 243 ILE A C 1
ATOM 1913 O O . ILE A 1 243 ? -22.923 -11.045 38.463 1.00 86.88 243 ILE A O 1
ATOM 1917 N N . ILE A 1 244 ? -20.883 -10.665 37.583 1.00 90.81 244 ILE A N 1
ATOM 1918 C CA . ILE A 1 244 ? -21.292 -10.508 36.181 1.00 90.81 244 ILE A CA 1
ATOM 1919 C C . ILE A 1 244 ? -20.326 -11.276 35.279 1.00 90.81 244 ILE A C 1
ATOM 1921 O O . ILE A 1 244 ? -19.177 -11.520 35.653 1.00 90.81 244 ILE A O 1
ATOM 1925 N N . THR A 1 245 ? -20.779 -11.645 34.089 1.00 92.94 245 THR A N 1
ATOM 1926 C CA . THR A 1 245 ? -19.958 -12.284 33.056 1.00 92.94 245 THR A CA 1
ATOM 1927 C C . THR A 1 245 ? -19.357 -11.247 32.102 1.00 92.94 245 THR A C 1
ATOM 1929 O O . THR A 1 245 ? -19.754 -10.080 32.082 1.00 92.94 245 THR A O 1
ATOM 1932 N N . GLU A 1 246 ? -18.399 -11.662 31.269 1.00 90.75 246 GLU A N 1
ATOM 1933 C CA . GLU A 1 246 ? -17.931 -10.810 30.165 1.00 90.75 246 GLU A CA 1
ATOM 1934 C C . GLU A 1 246 ? -19.028 -10.548 29.117 1.00 90.75 246 GLU A C 1
ATOM 1936 O O . GLU A 1 246 ? -19.039 -9.487 28.489 1.00 90.75 246 GLU A O 1
ATOM 1941 N N . GLU A 1 247 ? -19.980 -11.474 28.951 1.00 92.31 247 GLU A N 1
ATOM 1942 C CA . GLU A 1 247 ? -21.149 -11.278 28.082 1.00 92.31 247 GLU A CA 1
ATOM 1943 C C . GLU A 1 247 ? -22.052 -10.161 28.623 1.00 92.31 247 GLU A C 1
ATOM 1945 O O . GLU A 1 247 ? -22.446 -9.271 27.867 1.00 92.31 247 GLU A O 1
ATOM 1950 N N . ASP A 1 248 ? -22.286 -10.132 29.939 1.00 92.56 248 ASP A N 1
ATOM 1951 C CA . ASP A 1 248 ? -23.038 -9.054 30.594 1.00 92.56 248 ASP A CA 1
ATOM 1952 C C . ASP A 1 248 ? -22.329 -7.702 30.414 1.00 92.56 248 ASP A C 1
ATOM 1954 O O . ASP A 1 248 ? -22.956 -6.703 30.055 1.00 92.56 248 ASP A O 1
ATOM 1958 N N . LEU A 1 249 ? -20.999 -7.664 30.589 1.00 92.69 249 LEU A N 1
ATOM 1959 C CA . LEU A 1 249 ? -20.210 -6.451 30.346 1.00 92.69 249 LEU A CA 1
ATOM 1960 C C . LEU A 1 249 ? -20.293 -5.994 28.881 1.00 92.69 249 LEU A C 1
ATOM 1962 O O . LEU A 1 249 ? -20.374 -4.796 28.605 1.00 92.69 249 LEU A O 1
ATOM 1966 N N . THR A 1 250 ? -20.296 -6.935 27.940 1.00 92.69 250 THR A N 1
A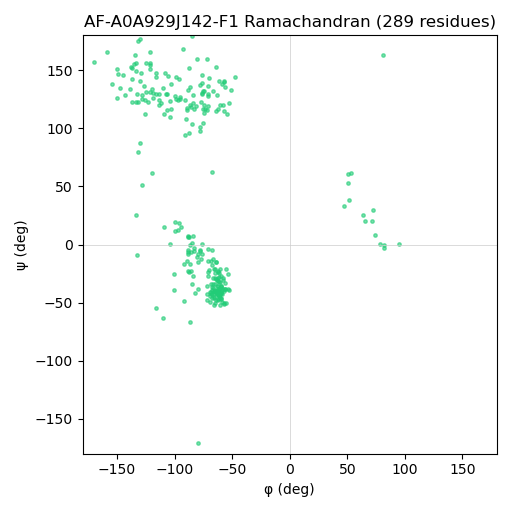TOM 1967 C CA . THR A 1 250 ? -20.451 -6.635 26.512 1.00 92.69 250 THR A CA 1
ATOM 1968 C C . THR A 1 250 ? -21.811 -5.998 26.229 1.00 92.69 250 THR A C 1
ATOM 1970 O O . THR A 1 250 ? -21.876 -5.000 25.511 1.00 92.69 250 THR A O 1
ATOM 1973 N N . ALA A 1 251 ? -22.886 -6.506 26.841 1.00 93.69 251 ALA A N 1
ATOM 1974 C CA . ALA A 1 251 ? -24.221 -5.920 26.727 1.00 93.69 251 ALA A CA 1
ATOM 1975 C C . ALA A 1 251 ? -24.292 -4.503 27.332 1.00 93.69 251 ALA A C 1
ATOM 1977 O O . ALA A 1 251 ? -24.868 -3.597 26.730 1.00 93.69 251 ALA A O 1
ATOM 1978 N N . ILE A 1 252 ? -23.634 -4.275 28.472 1.00 94.44 252 ILE A N 1
ATOM 1979 C CA . ILE A 1 252 ? -23.492 -2.943 29.085 1.00 94.44 252 ILE A CA 1
ATOM 1980 C C . ILE A 1 252 ? -22.774 -1.969 28.133 1.00 94.44 252 ILE A C 1
ATOM 1982 O O . ILE A 1 252 ? -23.228 -0.842 27.923 1.00 94.44 252 ILE A O 1
ATOM 1986 N N . HIS A 1 253 ? -21.663 -2.390 27.521 1.00 95.00 253 HIS A N 1
ATOM 1987 C CA . HIS A 1 253 ? -20.929 -1.560 26.560 1.00 95.00 253 HIS A CA 1
ATOM 1988 C C . HIS A 1 253 ? -21.717 -1.296 25.270 1.00 95.00 253 HIS A C 1
ATOM 1990 O O . HIS A 1 253 ? -21.538 -0.238 24.656 1.00 95.00 253 HIS A O 1
ATOM 1996 N N . ALA A 1 254 ? -22.599 -2.213 24.865 1.00 94.75 254 ALA A N 1
ATOM 1997 C CA . ALA A 1 254 ? -23.481 -2.011 23.722 1.00 94.75 254 ALA A CA 1
ATOM 1998 C C . ALA A 1 254 ? -24.458 -0.852 23.969 1.00 94.75 254 ALA A C 1
ATOM 2000 O O . ALA A 1 254 ? -24.514 0.062 23.150 1.00 94.75 254 ALA A O 1
ATOM 2001 N N . VAL A 1 255 ? -25.118 -0.806 25.133 1.00 96.81 255 VAL A N 1
ATOM 2002 C CA . VAL A 1 255 ? -26.029 0.302 25.484 1.00 96.81 255 VAL A CA 1
ATOM 2003 C C . VAL A 1 255 ? -25.295 1.641 25.551 1.00 96.81 255 VAL A C 1
ATOM 2005 O O . VAL A 1 255 ? -25.784 2.644 25.034 1.00 96.81 255 VAL A O 1
ATOM 2008 N N . LEU A 1 256 ? -24.085 1.675 26.119 1.00 96.25 256 LEU A N 1
ATOM 2009 C CA . LEU A 1 256 ? -23.259 2.888 26.100 1.00 96.25 256 LEU A CA 1
ATOM 2010 C C . LEU A 1 256 ? -22.943 3.334 24.662 1.00 96.25 256 LEU A C 1
ATOM 2012 O O . LEU A 1 256 ? -22.986 4.523 24.345 1.00 96.25 256 LEU A O 1
ATOM 2016 N N . SER A 1 257 ? -22.634 2.383 23.780 1.00 96.12 257 SER A N 1
ATOM 2017 C CA . SER A 1 257 ? -22.345 2.669 22.372 1.00 96.12 257 SER A CA 1
ATOM 2018 C C . SER A 1 257 ? -23.566 3.220 21.634 1.00 96.12 257 SER A C 1
ATOM 2020 O O . SER A 1 257 ? -23.421 4.152 20.844 1.00 96.12 257 SER A O 1
ATOM 2022 N N . GLU A 1 258 ? -24.756 2.684 21.909 1.00 96.94 258 GLU A N 1
ATOM 2023 C CA . GLU A 1 258 ? -26.024 3.182 21.368 1.00 96.94 258 GLU A CA 1
ATOM 2024 C C . GLU A 1 258 ? -26.297 4.618 21.824 1.00 96.94 258 GLU A C 1
ATOM 2026 O O . GLU A 1 258 ? -26.536 5.482 20.983 1.00 96.94 258 GLU A O 1
ATOM 2031 N N . GLN A 1 259 ? -26.150 4.911 23.121 1.00 97.56 259 GLN A N 1
ATOM 2032 C CA . GLN A 1 259 ? -26.331 6.270 23.646 1.00 97.56 259 GLN A CA 1
ATOM 2033 C C . GLN A 1 259 ? -25.353 7.268 23.012 1.00 97.56 259 GLN A C 1
ATOM 2035 O O . GLN A 1 259 ? -25.747 8.364 22.631 1.00 97.56 259 GLN A O 1
ATOM 2040 N N . LEU A 1 260 ? -24.079 6.902 22.829 1.00 96.81 260 LEU A N 1
ATOM 2041 C CA . LEU A 1 260 ? -23.105 7.764 22.142 1.00 96.81 260 LEU A CA 1
ATOM 2042 C C . LEU A 1 260 ?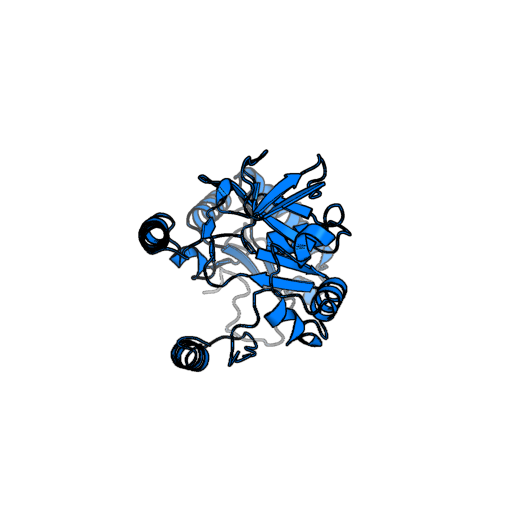 -23.457 7.996 20.664 1.00 96.81 260 LEU A C 1
ATOM 2044 O O . LEU A 1 260 ? -23.217 9.088 20.135 1.00 96.81 260 LEU A O 1
ATOM 2048 N N . ALA A 1 261 ? -24.048 7.001 19.999 1.00 95.19 261 ALA A N 1
ATOM 2049 C CA . ALA A 1 261 ? -24.465 7.122 18.608 1.00 95.19 261 ALA A CA 1
ATOM 2050 C C . ALA A 1 261 ? -25.567 8.179 18.419 1.00 95.19 261 ALA A C 1
ATOM 2052 O O . ALA A 1 261 ? -25.577 8.848 17.384 1.00 95.19 261 ALA A O 1
ATOM 2053 N N . GLU A 1 262 ? -26.425 8.411 19.420 1.00 96.94 262 GLU A N 1
ATOM 2054 C CA . GLU A 1 262 ? -27.443 9.478 19.395 1.00 96.94 262 GLU A CA 1
ATOM 2055 C C . GLU A 1 262 ? -26.827 10.884 19.281 1.00 96.94 262 GLU A C 1
ATOM 2057 O O . GLU A 1 262 ? -27.412 11.781 18.672 1.00 96.94 262 GLU A O 1
ATOM 2062 N N . TYR A 1 263 ? -25.596 11.067 19.769 1.00 96.12 263 TYR A N 1
ATOM 2063 C CA . TYR A 1 263 ? -24.825 12.310 19.629 1.00 96.12 263 TYR A CA 1
ATOM 2064 C C . TYR A 1 263 ? -24.017 12.373 18.320 1.00 96.12 263 TYR A C 1
ATOM 2066 O O . TYR A 1 263 ? -23.333 13.367 18.040 1.00 96.12 263 TYR A O 1
ATOM 2074 N N . GLY A 1 264 ? -24.089 11.326 17.494 1.00 91.75 264 GLY A N 1
ATOM 2075 C CA . GLY A 1 264 ? -23.286 11.171 16.284 1.00 91.75 264 GLY A CA 1
ATOM 2076 C C . GLY A 1 264 ? -21.818 10.867 16.582 1.00 91.75 264 GLY A C 1
ATOM 2077 O O . GLY A 1 264 ? -20.945 11.265 15.812 1.00 91.75 264 GLY A O 1
ATOM 2078 N N . THR A 1 265 ? -21.527 10.207 17.707 1.00 95.25 265 THR A N 1
ATOM 2079 C CA . THR A 1 265 ? -20.163 9.863 18.126 1.00 95.25 265 THR A CA 1
ATOM 2080 C C . THR A 1 265 ? -20.045 8.394 18.551 1.00 95.25 265 THR A C 1
ATOM 2082 O O . THR A 1 265 ? -21.021 7.651 18.534 1.00 95.25 265 THR A O 1
ATOM 2085 N N . LYS A 1 266 ? -18.826 7.939 18.864 1.00 96.69 266 LYS A N 1
ATOM 2086 C CA . LYS A 1 266 ? -18.533 6.569 19.329 1.00 96.69 266 LYS A CA 1
ATOM 2087 C C . LYS A 1 266 ? -17.205 6.498 20.080 1.00 96.69 266 LYS A C 1
ATOM 2089 O O . LYS A 1 266 ? -16.372 7.386 19.931 1.00 96.69 266 LYS A O 1
ATOM 2094 N N . LEU A 1 267 ? -16.942 5.412 20.799 1.00 95.38 267 LEU A N 1
ATOM 2095 C CA . LEU A 1 267 ? -15.597 5.102 21.302 1.00 95.38 267 LEU A CA 1
ATOM 2096 C C . LEU A 1 267 ? -14.797 4.303 20.258 1.00 95.38 267 LEU A C 1
ATOM 2098 O O . LEU A 1 267 ? -15.369 3.618 19.412 1.00 95.38 267 LEU A O 1
ATOM 2102 N N . ASP A 1 268 ? -13.471 4.438 20.276 1.00 92.62 268 ASP A N 1
ATOM 2103 C CA . ASP A 1 268 ? -12.550 3.689 19.408 1.00 92.62 268 ASP A CA 1
ATOM 2104 C C . ASP A 1 268 ? -12.147 2.330 20.010 1.00 92.62 268 ASP A C 1
ATOM 2106 O O . ASP A 1 268 ? -11.676 1.464 19.277 1.00 92.62 268 ASP A O 1
ATOM 2110 N N . GLY A 1 269 ? -12.348 2.123 21.316 1.00 92.06 269 GLY A N 1
ATOM 2111 C CA . GLY A 1 269 ? -12.066 0.852 21.981 1.00 92.06 269 GLY A CA 1
ATOM 2112 C C . GLY A 1 269 ? -12.601 0.781 23.410 1.00 92.06 269 GLY A C 1
ATOM 2113 O O . GLY A 1 269 ? -12.796 1.810 24.060 1.00 92.06 269 GLY A O 1
ATOM 2114 N N . PHE A 1 270 ? -12.811 -0.449 23.881 1.00 95.12 270 PHE A N 1
ATOM 2115 C CA . PHE A 1 270 ? -13.221 -0.781 25.244 1.00 95.12 270 PHE A CA 1
ATOM 2116 C C . PHE A 1 270 ? -12.229 -1.784 25.823 1.00 95.12 270 PHE A C 1
ATOM 2118 O O . PHE A 1 270 ? -12.026 -2.856 25.254 1.00 95.12 270 PHE A O 1
ATOM 2125 N N . TYR A 1 271 ? -11.643 -1.452 26.965 1.00 92.06 271 TYR A N 1
ATOM 2126 C CA . TYR A 1 271 ? -10.718 -2.317 27.682 1.00 92.06 271 TYR A CA 1
ATOM 2127 C C . TYR A 1 271 ? -11.144 -2.413 29.138 1.00 92.06 271 TYR A C 1
ATOM 2129 O O . TYR A 1 271 ? -11.567 -1.427 29.745 1.00 92.06 271 TYR A O 1
ATOM 2137 N N . HIS A 1 272 ? -11.031 -3.606 29.709 1.00 93.12 272 HIS A N 1
ATOM 2138 C CA . HIS A 1 272 ? -11.364 -3.817 31.106 1.00 93.12 272 HIS A CA 1
ATOM 2139 C C . HIS A 1 272 ? -10.344 -4.715 31.800 1.00 93.12 272 HIS A C 1
ATOM 2141 O O . HIS A 1 272 ? -9.697 -5.551 31.171 1.00 93.12 272 HIS A O 1
ATOM 2147 N N . CYS A 1 273 ? -10.202 -4.526 33.109 1.00 89.81 273 CYS A N 1
ATOM 2148 C CA . CYS A 1 273 ? -9.403 -5.385 33.974 1.00 89.81 273 CYS A CA 1
ATOM 2149 C C . CYS A 1 273 ? -10.333 -6.117 34.954 1.00 89.81 273 CYS A C 1
ATOM 2151 O O . CYS A 1 273 ? -11.005 -5.443 35.730 1.00 89.81 273 CYS A O 1
ATOM 2153 N N . PRO A 1 274 ? -10.390 -7.461 34.970 1.00 88.38 274 PRO A N 1
ATOM 2154 C CA . PRO A 1 274 ? -11.249 -8.205 35.894 1.00 88.38 274 PRO A CA 1
ATOM 2155 C C . PRO A 1 274 ? -10.605 -8.428 37.275 1.00 88.38 274 PRO A C 1
ATOM 2157 O O . PRO A 1 274 ? -11.132 -9.188 38.086 1.00 88.38 274 PRO A O 1
ATOM 2160 N N . ALA A 1 275 ? -9.443 -7.826 37.555 1.00 82.00 275 ALA A N 1
ATOM 2161 C CA . ALA A 1 275 ? -8.677 -8.121 38.760 1.00 82.00 275 ALA A CA 1
ATOM 2162 C C . ALA A 1 275 ? -9.443 -7.748 40.040 1.00 82.00 275 ALA A C 1
ATOM 2164 O O . ALA A 1 275 ? -9.899 -6.620 40.232 1.00 82.00 275 ALA A O 1
ATOM 2165 N N . VAL A 1 276 ? -9.524 -8.705 40.963 1.00 76.88 276 VAL A N 1
ATOM 2166 C CA . VAL A 1 276 ? -10.020 -8.478 42.322 1.00 76.88 276 VAL A CA 1
ATOM 2167 C C . VAL A 1 276 ? -8.827 -8.116 43.193 1.00 76.88 276 VAL A C 1
ATOM 2169 O O . VAL A 1 276 ? -7.856 -8.873 43.254 1.00 76.88 276 VAL A O 1
ATOM 2172 N N . SER A 1 277 ? -8.875 -6.969 43.872 1.00 64.19 277 SER A N 1
ATOM 2173 C CA . SER A 1 277 ? -7.800 -6.604 44.794 1.00 64.19 277 SER A CA 1
ATOM 2174 C C . SER A 1 277 ? -7.712 -7.628 45.929 1.00 64.19 277 SER A C 1
ATOM 2176 O O . SER A 1 277 ? -8.647 -7.790 46.710 1.00 64.19 277 SER A O 1
ATOM 2178 N N . GLN A 1 278 ? -6.582 -8.332 46.023 1.00 55.50 278 GLN A N 1
ATOM 2179 C CA . GLN A 1 278 ? -6.334 -9.340 47.061 1.00 55.50 278 GLN A CA 1
ATOM 2180 C C . GLN A 1 278 ? -5.709 -8.754 48.338 1.00 55.50 278 GLN A C 1
ATOM 2182 O O . GLN A 1 278 ? -5.358 -9.494 49.257 1.00 55.50 278 GLN A O 1
ATOM 2187 N N . VAL A 1 279 ? -5.575 -7.430 48.433 1.00 50.91 279 VAL A N 1
ATOM 2188 C CA . VAL A 1 279 ? -4.917 -6.768 49.563 1.00 50.91 279 VAL A CA 1
ATOM 2189 C C . VAL A 1 279 ? -5.906 -5.814 50.227 1.00 50.91 279 VAL A C 1
ATOM 2191 O O . VAL A 1 279 ? -6.521 -4.988 49.558 1.00 50.91 279 VAL A O 1
ATOM 2194 N N . LYS A 1 280 ? -6.026 -5.883 51.564 1.00 48.44 280 LYS A N 1
ATOM 2195 C CA . LYS A 1 280 ? -6.567 -4.785 52.392 1.00 48.44 280 LYS A CA 1
ATOM 2196 C C . LYS A 1 280 ? -5.592 -3.602 52.342 1.00 48.44 280 LYS A C 1
ATOM 2198 O O . LYS A 1 280 ? -4.975 -3.249 53.346 1.00 48.44 280 LYS A O 1
ATOM 2203 N N . ASP A 1 281 ? -5.389 -3.050 51.156 1.00 50.78 281 ASP A N 1
ATOM 2204 C CA . ASP A 1 281 ? -4.573 -1.872 50.947 1.00 50.78 281 ASP A CA 1
ATOM 2205 C C . ASP A 1 281 ? -5.446 -0.646 51.220 1.00 50.78 281 ASP A C 1
ATOM 2207 O O . ASP A 1 281 ? -6.512 -0.465 50.632 1.00 50.78 281 ASP A O 1
ATOM 2211 N N . ARG A 1 282 ? -5.011 0.186 52.168 1.00 49.97 282 ARG A N 1
ATOM 2212 C CA . ARG A 1 282 ? -5.725 1.404 52.580 1.00 49.97 282 ARG A CA 1
ATOM 2213 C C . ARG A 1 282 ? -5.678 2.505 51.514 1.00 49.97 282 ARG A C 1
ATOM 2215 O O . ARG A 1 282 ? -6.279 3.550 51.728 1.00 49.97 282 ARG A O 1
ATOM 2222 N N . THR A 1 283 ? -4.965 2.288 50.409 1.00 52.28 283 THR A N 1
ATOM 2223 C CA . THR A 1 283 ? -4.887 3.209 49.265 1.00 52.28 283 THR A CA 1
ATOM 2224 C C . THR A 1 283 ? -5.988 2.986 48.221 1.00 52.28 283 THR A C 1
ATOM 2226 O O . THR A 1 283 ? -6.110 3.779 47.291 1.00 52.28 283 THR A O 1
ATOM 2229 N N . ILE A 1 284 ? -6.825 1.954 48.386 1.00 52.31 284 ILE A N 1
ATOM 2230 C CA . ILE A 1 284 ? -7.947 1.660 47.488 1.00 52.31 284 ILE A CA 1
ATOM 2231 C C . ILE A 1 284 ? -9.199 2.401 47.969 1.00 52.31 284 ILE A C 1
ATOM 2233 O O . ILE A 1 284 ? -9.705 2.182 49.076 1.00 52.31 284 ILE A O 1
ATOM 2237 N N . VAL A 1 285 ? -9.698 3.301 47.123 1.00 49.94 285 VAL A N 1
ATOM 2238 C CA . VAL A 1 285 ? -10.932 4.057 47.351 1.00 49.94 285 VAL A CA 1
ATOM 2239 C C . VAL A 1 285 ? -12.096 3.272 46.741 1.00 49.94 285 VAL A C 1
ATOM 2241 O O . VAL A 1 285 ? -12.376 3.399 45.558 1.00 49.94 285 VAL A O 1
ATOM 2244 N N . ASP A 1 286 ? -12.781 2.451 47.544 1.00 46.03 286 ASP A N 1
ATOM 2245 C CA . ASP A 1 286 ? -13.958 1.686 47.072 1.00 46.03 286 ASP A CA 1
ATOM 2246 C C . ASP A 1 286 ? -15.241 2.540 46.965 1.00 46.03 286 ASP A C 1
ATOM 2248 O O . ASP A 1 286 ? -16.289 2.043 46.557 1.00 46.03 286 ASP A O 1
ATOM 2252 N N . SER A 1 287 ? -15.203 3.809 47.389 1.00 46.28 287 SER A N 1
ATOM 2253 C CA . SER A 1 287 ? -16.317 4.753 47.246 1.00 46.28 287 SER A CA 1
ATOM 2254 C C . SER A 1 287 ? -15.819 6.196 47.227 1.00 46.28 287 SER A C 1
ATOM 2256 O O . SER A 1 287 ? -15.016 6.567 48.086 1.00 46.28 287 SER A O 1
ATOM 2258 N N . TYR A 1 288 ? -16.374 7.026 46.339 1.00 42.97 288 TYR A N 1
ATOM 2259 C CA . TYR A 1 288 ? -16.057 8.459 46.220 1.00 42.97 288 TYR A CA 1
ATOM 2260 C C . TYR A 1 288 ? -16.248 9.260 47.532 1.00 42.97 288 TYR A C 1
ATOM 2262 O O . TYR A 1 288 ? -15.627 10.302 47.708 1.00 42.97 288 TYR A O 1
ATOM 2270 N N . ASP A 1 289 ? -17.046 8.750 48.480 1.00 39.25 289 ASP A N 1
ATOM 2271 C CA . ASP A 1 289 ? -17.359 9.403 49.763 1.00 39.25 289 ASP A CA 1
ATOM 2272 C C . ASP A 1 289 ? -16.374 9.131 50.925 1.00 39.25 289 ASP A C 1
ATOM 2274 O O . ASP A 1 289 ? -16.630 9.548 52.061 1.00 39.25 289 ASP A O 1
ATOM 2278 N N . ARG A 1 290 ? -15.239 8.446 50.714 1.00 41.81 290 ARG A N 1
ATOM 2279 C CA . ARG A 1 290 ? -14.222 8.323 51.781 1.00 41.81 290 ARG A CA 1
ATOM 2280 C C . ARG A 1 290 ? -13.317 9.564 51.805 1.00 41.81 290 ARG A C 1
ATOM 2282 O O . ARG A 1 290 ? -12.591 9.804 50.847 1.00 41.81 290 ARG A O 1
ATOM 2289 N N . LYS A 1 291 ? -13.357 10.322 52.910 1.00 33.44 291 LYS A N 1
ATOM 2290 C CA . LYS A 1 291 ? -12.334 11.329 53.261 1.00 33.44 291 LYS A CA 1
ATOM 2291 C C . LYS A 1 291 ? -10.986 10.687 53.563 1.00 33.44 291 LYS A C 1
ATOM 2293 O O . LYS A 1 291 ? -10.995 9.616 54.213 1.00 33.44 291 LYS A O 1
#

Radius of gyration: 26.2 Å; Cα contacts (8 Å, |Δi|>4): 450; chains: 1; bounding box: 56×40×80 Å

Solvent-accessible surface area (backbone atoms only — not comparable to full-atom values): 16720 Å² total; per-residue (Å²): 84,80,70,46,66,62,54,48,58,50,56,76,68,56,91,67,95,67,90,84,82,88,82,86,39,92,58,90,49,45,74,24,21,54,42,35,76,44,49,70,75,42,63,98,45,71,62,43,78,48,68,52,89,48,52,50,62,73,72,59,63,69,59,54,50,54,56,39,73,75,49,93,46,49,28,27,36,36,21,31,79,42,94,62,36,52,80,28,34,35,42,40,66,48,100,83,32,34,22,69,40,60,41,60,47,33,96,75,61,91,53,42,37,19,58,57,56,34,36,42,27,30,21,68,48,49,40,54,51,15,71,63,69,36,45,38,40,62,76,66,43,53,57,78,38,53,72,42,25,32,48,47,77,46,91,68,60,72,43,69,38,83,41,74,70,42,35,56,48,49,60,54,49,39,63,76,66,45,50,65,64,76,74,44,74,73,52,71,46,79,35,55,44,73,67,63,38,24,55,68,56,90,78,76,73,53,44,88,69,66,40,69,34,94,62,32,46,59,50,52,34,52,44,42,76,74,54,34,40,42,29,40,43,39,82,40,32,49,44,59,68,68,76,40,51,72,68,51,51,50,48,33,52,47,46,51,45,53,60,23,42,77,64,75,30,70,70,76,44,80,47,76,41,43,69,62,84,90,61,100,52,89,86,65,77,93,50,96,85,69,130

Mean predicted aligned error: 13.28 Å

Secondary structure (DSSP, 8-state):
-TTHHHHHHHHHT---SS-------SS---HHHHHHH-GGGGTT-SEEEEE-TTEEE---HHHHHHHHHTS--SEEEEEEE-SSGGGSEEEEE-TT-BEEEEEES-SS-S--EEEEEEEEEEHHHHHHHHTT--S-IIIIIGGGGTTSEEEEEE-S-EEE--SHHHHHHHHHHHHHTTTHHHHS---EEEE-SBTTTB---TT--SGGG--BPTTHHHHHHHHHHTT-EEEEEEE-HHHHTTSS-HHHHHHHHHHHHHHHHHTT---SEEEEE-PPP-S--TT--SSTT--